Protein AF-A0A975LZQ5-F1 (afdb_monomer)

Foldseek 3Di:
DEDAQVVVLVVLVVCQVVVHADEDEYECQCQLPPRDCVRDALVHHRNYWYKYKDLAFLVCLLDAFDDCVLLPHVLAPPPPPDDQVVVVPCHNCVSVPLSCLCRDQPDDDPPDHSSNLVSHPVSVVVSLVNQLVVVLVVQDDPVDDDPVVSLVSSQVAWRQNSSFGTAHCHPNDGRDGQWIWMWIFDRPPHTHTDTPGHIDGVVRVVVD

Mean predicted aligned error: 8.44 Å

Secondary structure (DSSP, 8-state):
--S-HHHHHHHHHHHHHTT----EEE-THHHHS-S-TTT-BTTB--SS-EEEEESS-TT-TTSPPPPHHHHTSSSS-TT--S-GGGGTTSSHIIIIIIIHHHH-SS-EETTEEHHHHHT-HHHHHHHHHHHHHHHHHTTS-TTT--HHHHHHHHHSSPEEETTTEEEB-GGG--B--SEEEEEEEE-SSSSEEEEEEEEEEHHHHHT-

Solvent-accessible surface area (backbone atoms only — not comparable to full-atom values): 11721 Å² total; per-residue (Å²): 78,85,48,59,50,71,63,32,44,53,52,52,50,53,39,49,76,67,67,46,59,70,69,40,56,35,32,39,66,40,49,60,44,67,53,65,69,94,72,52,42,76,90,48,66,71,73,37,56,45,30,21,47,31,53,60,76,50,62,46,50,84,56,81,55,74,50,51,73,40,75,68,46,91,47,67,73,81,88,67,88,68,70,66,80,80,29,81,91,61,36,64,59,35,35,65,38,53,49,38,44,29,41,29,85,83,45,69,59,90,94,44,39,13,37,50,39,59,26,28,48,66,54,49,50,48,49,55,54,50,55,49,50,53,59,44,57,76,64,49,57,85,93,73,63,44,74,68,54,49,50,52,52,46,27,70,46,63,45,83,34,71,61,29,46,32,36,34,32,37,96,79,41,79,47,56,70,37,22,38,20,38,27,33,64,37,48,75,100,51,74,41,44,40,76,76,40,69,78,39,42,55,67,66,61,72,72,110

Sequence (208 aa):
MSANQAPATAMATALRVANSDVPVITSYVNGATTFTPAMVDETTPLPYDVYANAWVDISEAGAAAPTVAQIGGDGTLAGWDLPFDYLAGFSAEYWDEFVFDMNSSDRTDGDTTAASLWGNAYAIAGYVAAKTFVTLLERVDLDTVTWESFIEDAESAPVDLPMAGSIDWADGNRTGLSVLALNKLIYSPSVQFSKIIGLESIDVVRAK

Radius of gyration: 19.47 Å; Cα contacts (8 Å, |Δi|>4): 334; chains: 1; bounding box: 54×41×54 Å

Structure (mmCIF, N/CA/C/O backbone):
data_AF-A0A975LZQ5-F1
#
_entry.id   AF-A0A975LZQ5-F1
#
loop_
_atom_site.group_PDB
_atom_site.id
_atom_site.type_symbol
_atom_site.label_atom_id
_atom_site.label_alt_id
_atom_site.label_comp_id
_atom_site.label_asym_id
_atom_site.label_entity_id
_atom_site.label_seq_id
_atom_site.pdbx_PDB_ins_code
_atom_site.Cartn_x
_atom_site.Cartn_y
_atom_site.Cartn_z
_atom_site.occupancy
_atom_site.B_iso_or_equiv
_atom_site.auth_seq_id
_atom_site.auth_comp_id
_atom_site.auth_asym_id
_atom_site.auth_atom_id
_atom_site.pdbx_PDB_model_num
ATOM 1 N N . MET A 1 1 ? 15.171 -2.386 -1.917 1.00 80.62 1 MET A N 1
ATOM 2 C CA . MET A 1 1 ? 15.111 -0.923 -2.124 1.00 80.62 1 MET A CA 1
ATOM 3 C C . MET A 1 1 ? 13.826 -0.370 -1.504 1.00 80.62 1 MET A C 1
ATOM 5 O O . MET A 1 1 ? 12.894 -0.036 -2.217 1.00 80.62 1 MET A O 1
ATOM 9 N N . SER A 1 2 ? 13.735 -0.308 -0.173 1.00 78.31 2 SER A N 1
ATOM 10 C CA . SER A 1 2 ? 12.528 0.199 0.502 1.00 78.31 2 SER A CA 1
ATOM 11 C C . SER A 1 2 ? 12.670 1.697 0.770 1.00 78.31 2 SER A C 1
ATOM 13 O O . SER A 1 2 ? 13.167 2.095 1.820 1.00 78.31 2 SER A O 1
ATOM 15 N N . ALA A 1 3 ? 12.321 2.521 -0.215 1.00 80.19 3 ALA A N 1
ATOM 16 C CA . ALA A 1 3 ? 12.326 3.977 -0.107 1.00 80.19 3 ALA A CA 1
ATOM 17 C C . ALA A 1 3 ? 11.392 4.592 -1.157 1.00 80.19 3 ALA A C 1
ATOM 19 O O . ALA A 1 3 ? 10.979 3.906 -2.091 1.00 80.19 3 ALA A O 1
ATOM 20 N N . ASN A 1 4 ? 11.100 5.887 -1.031 1.00 77.19 4 ASN A N 1
ATOM 21 C CA . ASN A 1 4 ? 10.395 6.632 -2.076 1.00 77.19 4 ASN A CA 1
ATOM 22 C C . ASN A 1 4 ? 11.213 6.677 -3.384 1.00 77.19 4 ASN A C 1
ATOM 24 O O . ASN A 1 4 ? 12.393 6.307 -3.421 1.00 77.19 4 ASN A O 1
ATOM 28 N N . GLN A 1 5 ? 10.590 7.174 -4.449 1.00 78.25 5 GLN A N 1
ATOM 29 C CA . GLN A 1 5 ? 11.059 7.045 -5.829 1.00 78.25 5 GLN A CA 1
ATOM 30 C C . GLN A 1 5 ? 12.470 7.582 -6.050 1.00 78.25 5 GLN A C 1
ATOM 32 O O . GLN A 1 5 ? 13.311 6.883 -6.607 1.00 78.25 5 GLN A O 1
ATOM 37 N N . ALA A 1 6 ? 12.774 8.796 -5.585 1.00 80.19 6 ALA A N 1
ATOM 38 C CA . ALA A 1 6 ? 14.087 9.398 -5.821 1.00 80.19 6 ALA A CA 1
ATOM 39 C C . ALA A 1 6 ? 15.242 8.595 -5.170 1.00 80.19 6 ALA A C 1
ATOM 41 O O . ALA A 1 6 ? 16.200 8.254 -5.869 1.00 80.19 6 ALA A O 1
ATOM 42 N N . PRO A 1 7 ? 15.168 8.207 -3.881 1.00 83.56 7 PRO A N 1
ATOM 43 C CA . PRO A 1 7 ? 16.156 7.297 -3.301 1.00 83.56 7 PRO A CA 1
ATOM 44 C C . PRO A 1 7 ? 16.199 5.910 -3.960 1.00 83.56 7 PRO A C 1
ATOM 46 O O . PRO A 1 7 ? 17.285 5.356 -4.127 1.00 83.56 7 PRO A O 1
ATOM 49 N N . ALA A 1 8 ? 15.052 5.341 -4.350 1.00 84.44 8 ALA A N 1
ATOM 50 C CA . ALA A 1 8 ? 15.004 4.057 -5.052 1.00 84.44 8 ALA A CA 1
ATOM 51 C C . ALA A 1 8 ? 15.734 4.113 -6.400 1.00 84.44 8 ALA A C 1
ATOM 53 O O . ALA A 1 8 ? 16.521 3.221 -6.712 1.00 84.44 8 ALA A O 1
ATOM 54 N N . THR A 1 9 ? 15.561 5.203 -7.145 1.00 81.31 9 THR A N 1
ATOM 55 C CA . THR A 1 9 ? 16.309 5.500 -8.370 1.00 81.31 9 THR A CA 1
ATOM 56 C C . THR A 1 9 ? 17.821 5.559 -8.121 1.00 81.31 9 THR A C 1
ATOM 58 O O . THR A 1 9 ? 18.599 4.955 -8.864 1.00 81.31 9 THR A O 1
ATOM 61 N N . ALA A 1 10 ? 18.261 6.248 -7.063 1.00 83.75 10 ALA A N 1
ATOM 62 C CA . ALA A 1 10 ? 19.681 6.329 -6.721 1.00 83.75 10 ALA A CA 1
ATOM 63 C C . ALA A 1 10 ? 20.270 4.947 -6.378 1.00 83.75 10 ALA A C 1
ATOM 65 O O . ALA A 1 10 ? 21.349 4.598 -6.863 1.00 83.75 10 A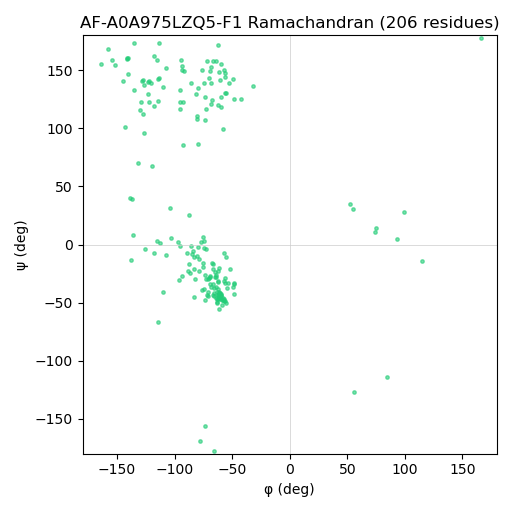LA A O 1
ATOM 66 N N . MET A 1 11 ? 19.540 4.138 -5.601 1.00 87.44 11 MET A N 1
ATOM 67 C CA . MET A 1 11 ? 19.926 2.759 -5.278 1.00 87.44 11 MET A CA 1
ATOM 68 C C . MET A 1 11 ? 20.030 1.889 -6.534 1.00 87.44 11 MET A C 1
ATOM 70 O O . MET A 1 11 ? 21.026 1.186 -6.707 1.00 87.44 11 MET A O 1
ATOM 74 N N . ALA A 1 12 ? 19.047 1.970 -7.434 1.00 86.69 12 ALA A N 1
ATOM 75 C CA . ALA A 1 12 ? 19.041 1.181 -8.659 1.00 86.69 12 ALA A CA 1
ATOM 76 C C . ALA A 1 12 ? 20.251 1.510 -9.555 1.00 86.69 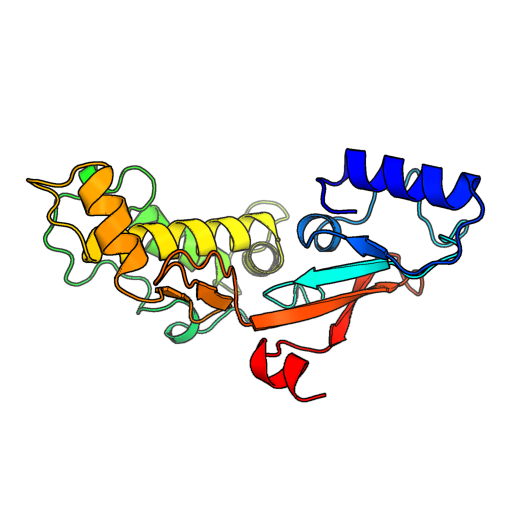12 ALA A C 1
ATOM 78 O O . ALA A 1 12 ? 20.936 0.620 -10.072 1.00 86.69 12 ALA A O 1
ATOM 79 N N . THR A 1 13 ? 20.581 2.797 -9.680 1.00 83.94 13 THR A N 1
ATOM 80 C CA . THR A 1 13 ? 21.769 3.234 -10.422 1.00 83.94 13 THR A CA 1
ATOM 81 C C . THR A 1 13 ? 23.063 2.777 -9.767 1.00 83.94 13 THR A C 1
ATOM 83 O O . THR A 1 13 ? 23.945 2.297 -10.477 1.00 83.94 13 THR A O 1
ATOM 86 N N . ALA A 1 14 ? 23.174 2.853 -8.439 1.00 89.06 14 ALA A N 1
ATOM 87 C CA . ALA A 1 14 ? 24.348 2.355 -7.728 1.00 89.06 14 ALA A CA 1
ATOM 88 C C . ALA A 1 14 ? 24.564 0.849 -7.963 1.00 89.06 14 ALA A C 1
ATOM 90 O O . ALA A 1 14 ? 25.680 0.434 -8.270 1.00 89.06 14 ALA A O 1
ATOM 91 N N . LEU A 1 15 ? 23.498 0.042 -7.906 1.00 90.56 15 LEU A N 1
ATOM 92 C CA . LEU A 1 15 ? 23.557 -1.400 -8.179 1.00 90.56 15 LEU A CA 1
ATOM 93 C C . LEU A 1 15 ? 23.975 -1.709 -9.620 1.00 90.56 15 LEU A C 1
ATOM 95 O O . LEU A 1 15 ? 24.800 -2.591 -9.843 1.00 90.56 15 LEU A O 1
ATOM 99 N N . ARG A 1 16 ? 23.459 -0.952 -10.596 1.00 87.56 16 ARG A N 1
ATOM 100 C CA . ARG A 1 16 ? 23.858 -1.079 -12.005 1.00 87.56 16 ARG A CA 1
ATOM 101 C C . ARG A 1 16 ? 25.334 -0.737 -12.207 1.00 87.56 16 ARG A C 1
ATOM 103 O O . ARG A 1 16 ? 26.038 -1.489 -12.867 1.00 87.56 16 ARG A O 1
ATOM 110 N N . VAL A 1 17 ? 25.814 0.369 -11.631 1.00 89.81 17 VAL A N 1
ATOM 111 C CA . VAL A 1 17 ? 27.236 0.765 -11.699 1.00 89.81 17 VAL A CA 1
ATOM 112 C C . VAL A 1 17 ? 28.134 -0.283 -11.036 1.00 89.81 17 VAL A C 1
ATOM 114 O O . VAL A 1 17 ? 29.249 -0.521 -11.494 1.00 89.81 17 VAL A O 1
ATOM 117 N N . ALA A 1 18 ? 27.635 -0.950 -9.996 1.00 92.50 18 ALA A N 1
ATOM 118 C CA . ALA A 1 18 ? 28.310 -2.065 -9.347 1.00 92.50 18 ALA A CA 1
ATOM 119 C C . ALA A 1 18 ? 28.218 -3.395 -10.127 1.00 92.50 18 ALA A C 1
ATOM 121 O O . ALA A 1 18 ? 28.726 -4.401 -9.638 1.00 92.50 18 ALA A O 1
ATOM 122 N N . ASN A 1 19 ? 27.598 -3.416 -11.316 1.00 90.25 19 ASN A N 1
ATOM 123 C CA . ASN A 1 19 ? 27.325 -4.621 -12.110 1.00 90.25 19 ASN A CA 1
ATOM 124 C C . ASN A 1 19 ? 26.597 -5.720 -11.320 1.00 90.25 19 ASN A C 1
ATOM 126 O O . ASN A 1 19 ? 26.861 -6.904 -11.511 1.00 90.25 19 ASN A O 1
ATOM 130 N N . SER A 1 20 ? 25.702 -5.339 -10.408 1.00 92.62 20 SER A N 1
ATOM 131 C CA . SER A 1 20 ? 24.835 -6.311 -9.750 1.00 92.62 20 SER A CA 1
ATOM 132 C C . SER A 1 20 ? 23.840 -6.876 -10.761 1.00 92.62 20 SER A C 1
ATOM 134 O O . SER A 1 20 ? 23.292 -6.129 -11.564 1.00 92.62 20 SER A O 1
ATOM 136 N N . ASP A 1 21 ? 23.599 -8.177 -10.702 1.00 93.50 21 ASP A N 1
ATOM 137 C CA . ASP A 1 21 ? 22.577 -8.927 -11.441 1.00 93.50 21 ASP A CA 1
ATOM 138 C C . ASP A 1 21 ? 21.518 -9.528 -10.495 1.00 93.50 21 ASP A C 1
ATOM 140 O O . ASP A 1 21 ? 20.598 -10.232 -10.915 1.00 93.50 21 ASP A O 1
ATOM 144 N N . VAL A 1 22 ? 21.632 -9.233 -9.197 1.00 94.56 22 VAL A N 1
ATOM 145 C CA . VAL A 1 22 ? 20.769 -9.785 -8.156 1.00 94.56 22 VAL A CA 1
ATOM 146 C C . VAL A 1 22 ? 19.391 -9.123 -8.234 1.00 94.56 22 VAL A C 1
ATOM 148 O O . VAL A 1 22 ? 19.310 -7.893 -8.172 1.00 94.56 22 VAL A O 1
ATOM 151 N N . PRO A 1 23 ? 18.297 -9.904 -8.314 1.00 94.06 23 PRO A N 1
ATOM 152 C CA . PRO A 1 23 ? 16.948 -9.361 -8.272 1.00 94.06 23 PRO A CA 1
ATOM 153 C C . PRO A 1 23 ? 16.685 -8.532 -7.017 1.00 94.06 23 PRO A C 1
ATOM 155 O O . PRO A 1 23 ? 17.124 -8.875 -5.917 1.00 94.06 23 PRO A O 1
ATOM 158 N N . VAL A 1 24 ? 15.906 -7.464 -7.164 1.00 91.56 24 VAL A N 1
ATOM 159 C CA . VAL A 1 24 ? 15.601 -6.544 -6.066 1.00 91.56 24 VAL A CA 1
ATOM 160 C C . VAL A 1 24 ? 14.107 -6.420 -5.827 1.00 91.56 24 VAL A C 1
ATOM 162 O O . VAL A 1 24 ? 13.315 -6.299 -6.757 1.00 91.56 24 VAL A O 1
ATOM 165 N N . ILE A 1 25 ? 13.732 -6.373 -4.550 1.00 90.44 25 ILE A N 1
ATOM 166 C CA . ILE A 1 25 ? 12.390 -5.976 -4.117 1.00 90.44 25 ILE A CA 1
ATOM 167 C C . ILE A 1 25 ? 12.411 -4.487 -3.769 1.00 90.44 25 ILE A C 1
ATOM 169 O O . ILE A 1 25 ? 13.314 -4.008 -3.069 1.00 90.44 25 ILE A O 1
ATOM 173 N N . THR A 1 26 ? 11.426 -3.748 -4.260 1.00 87.88 26 THR A N 1
ATOM 174 C CA . THR A 1 26 ? 11.197 -2.328 -4.007 1.00 87.88 26 THR A CA 1
ATOM 175 C C . THR A 1 26 ? 9.859 -2.111 -3.301 1.00 87.88 26 THR A C 1
ATOM 177 O O . THR A 1 26 ? 9.015 -3.004 -3.276 1.00 87.88 26 THR A O 1
ATOM 180 N N . SER A 1 27 ? 9.669 -0.942 -2.691 1.00 83.44 27 SER A N 1
ATOM 181 C CA . SER A 1 27 ? 8.391 -0.583 -2.067 1.00 83.44 27 SER A CA 1
ATOM 182 C C . SER A 1 27 ? 7.287 -0.360 -3.108 1.00 83.44 27 SER A C 1
ATOM 184 O O . SER A 1 27 ? 7.545 0.138 -4.206 1.00 83.44 27 SER A O 1
ATOM 186 N N . TYR A 1 28 ? 6.043 -0.658 -2.723 1.00 80.38 28 TYR A N 1
ATOM 187 C CA . TYR A 1 28 ? 4.829 -0.477 -3.534 1.00 80.38 28 TYR A CA 1
ATOM 188 C C . TYR A 1 28 ? 4.704 0.905 -4.200 1.00 80.38 28 TYR A C 1
ATOM 190 O O . TYR A 1 28 ? 4.213 1.019 -5.319 1.00 80.38 28 TYR A O 1
ATOM 198 N N . VAL A 1 29 ? 5.186 1.963 -3.537 1.00 79.19 29 VAL A N 1
ATOM 199 C CA . VAL A 1 29 ? 5.112 3.351 -4.022 1.00 79.19 29 VAL A CA 1
ATOM 200 C C . VAL A 1 29 ? 5.910 3.562 -5.315 1.00 79.19 29 VAL A C 1
ATOM 202 O O . VAL A 1 29 ? 5.548 4.398 -6.138 1.00 79.19 29 VAL A O 1
ATOM 205 N N . ASN A 1 30 ? 6.942 2.743 -5.541 1.00 80.56 30 ASN A N 1
ATOM 206 C CA . ASN A 1 30 ? 7.716 2.726 -6.784 1.00 80.56 30 ASN A CA 1
ATOM 207 C C . ASN A 1 30 ? 7.023 1.924 -7.899 1.00 80.56 30 ASN A C 1
ATOM 209 O O . ASN A 1 30 ? 7.481 1.947 -9.035 1.00 80.56 30 ASN A O 1
ATOM 213 N N . GLY A 1 31 ? 5.948 1.197 -7.575 1.00 76.88 31 GLY A N 1
ATOM 214 C CA . GLY A 1 31 ? 5.102 0.488 -8.532 1.00 76.88 31 GLY A CA 1
ATOM 215 C C . GLY A 1 31 ? 4.060 1.383 -9.208 1.00 76.88 31 GLY A C 1
ATOM 216 O O . GLY A 1 31 ? 3.698 1.120 -10.349 1.00 76.88 31 GLY A O 1
ATOM 217 N N . ALA A 1 32 ? 3.594 2.437 -8.525 1.00 68.06 32 ALA A N 1
ATOM 218 C CA . ALA A 1 32 ? 2.561 3.350 -9.037 1.00 68.06 32 ALA A CA 1
ATOM 219 C C . ALA A 1 32 ? 3.111 4.490 -9.892 1.00 68.06 32 ALA A C 1
ATOM 221 O O . ALA A 1 32 ? 2.404 5.042 -10.730 1.00 68.06 32 ALA A O 1
ATOM 222 N N . THR A 1 33 ? 4.374 4.849 -9.691 1.00 63.31 33 THR A N 1
ATOM 223 C CA . THR A 1 33 ? 5.084 5.753 -10.585 1.00 63.31 33 THR A CA 1
ATOM 224 C C . THR A 1 33 ? 6.396 5.104 -10.959 1.00 63.31 33 THR A C 1
ATOM 226 O O . THR A 1 33 ? 7.196 4.729 -10.100 1.00 63.31 33 THR A O 1
ATOM 229 N N . THR A 1 34 ? 6.601 4.941 -12.263 1.00 57.97 34 THR A N 1
ATOM 230 C CA . THR A 1 34 ? 7.855 4.442 -12.808 1.00 57.97 34 THR A CA 1
ATOM 231 C C . THR A 1 34 ? 8.985 5.294 -12.241 1.00 57.97 34 THR A C 1
ATOM 233 O O . THR A 1 34 ? 8.851 6.519 -12.135 1.00 57.97 34 THR A O 1
ATOM 236 N N . PHE A 1 35 ? 10.095 4.648 -11.867 1.00 60.19 35 PHE A N 1
ATOM 237 C CA . PHE A 1 35 ? 11.382 5.311 -11.665 1.00 60.19 35 PHE A CA 1
ATOM 238 C C . PHE A 1 35 ? 11.503 6.492 -12.625 1.00 60.19 35 PHE A C 1
ATOM 240 O O . PHE A 1 35 ? 11.139 6.358 -13.794 1.00 60.19 35 PHE A O 1
ATOM 247 N N . THR A 1 36 ? 11.993 7.638 -12.150 1.00 52.44 36 THR A N 1
ATOM 248 C CA . THR A 1 36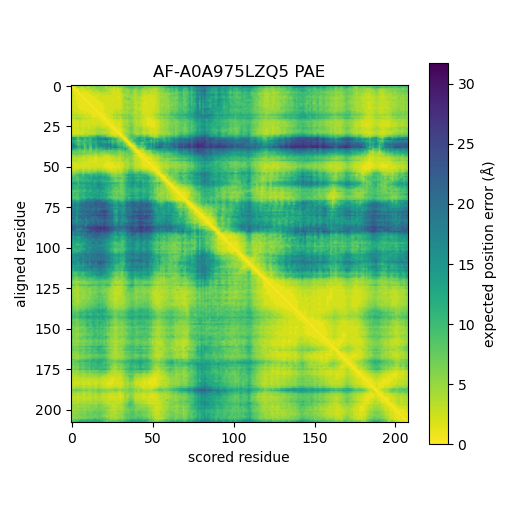 ? 12.181 8.809 -13.017 1.00 52.44 36 THR A CA 1
ATOM 249 C C . THR A 1 36 ? 12.782 8.362 -14.361 1.00 52.44 36 THR A C 1
ATOM 251 O O . THR A 1 36 ? 13.846 7.728 -14.326 1.00 52.44 36 THR A O 1
ATOM 254 N N . PRO A 1 37 ? 12.154 8.683 -15.514 1.00 50.28 37 PRO A N 1
ATOM 255 C CA . PRO A 1 37 ? 12.580 8.208 -16.838 1.00 50.28 37 PRO A CA 1
ATOM 256 C C . PRO A 1 37 ? 14.063 8.457 -17.142 1.00 50.28 37 PRO A C 1
ATOM 258 O O . PRO A 1 37 ? 14.670 7.758 -17.939 1.00 50.28 37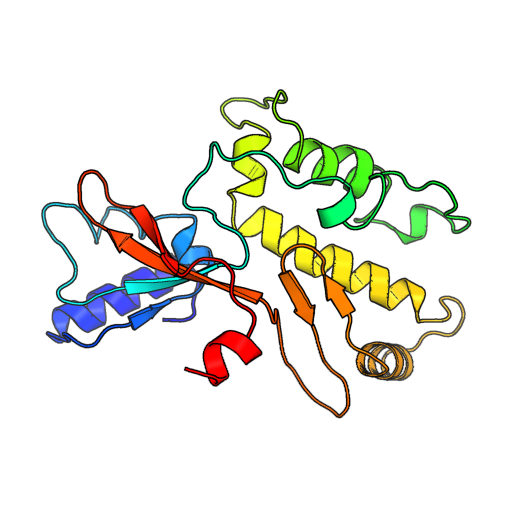 PRO A O 1
ATOM 261 N N . ALA A 1 38 ? 14.676 9.413 -16.440 1.00 46.97 38 ALA A N 1
ATOM 262 C CA . ALA A 1 38 ? 16.089 9.759 -16.515 1.00 46.97 38 ALA A CA 1
ATOM 263 C C . ALA A 1 38 ? 17.090 8.615 -16.216 1.00 46.97 38 ALA A C 1
ATOM 265 O O . ALA A 1 38 ? 18.290 8.843 -16.356 1.00 46.97 38 ALA A O 1
ATOM 266 N N . MET A 1 39 ? 16.667 7.420 -15.774 1.00 54.91 39 MET A N 1
ATOM 267 C CA . MET A 1 39 ? 17.601 6.324 -15.447 1.00 54.91 39 MET A CA 1
ATOM 268 C C . MET A 1 39 ? 17.187 4.919 -15.904 1.00 54.91 39 MET A C 1
ATOM 270 O O . MET A 1 39 ? 18.044 4.028 -15.873 1.00 54.91 39 MET A O 1
ATOM 274 N N . VAL A 1 40 ? 15.928 4.720 -16.303 1.00 66.06 40 VAL A N 1
ATOM 275 C CA . VAL A 1 40 ? 15.336 3.414 -16.621 1.00 66.06 40 VAL A CA 1
ATOM 276 C C . VAL A 1 40 ? 14.388 3.621 -17.799 1.00 66.06 40 VAL A C 1
ATOM 278 O O . VAL A 1 40 ? 13.292 4.148 -17.629 1.00 66.06 40 VAL A O 1
ATOM 281 N N . ASP A 1 41 ? 14.835 3.263 -18.995 1.00 69.06 41 ASP A N 1
ATOM 282 C CA . ASP A 1 41 ? 14.028 3.337 -20.210 1.00 69.06 41 ASP A CA 1
ATOM 283 C C . ASP A 1 41 ? 14.198 2.055 -21.037 1.00 69.06 41 ASP A C 1
ATOM 285 O O . ASP A 1 41 ? 15.005 1.183 -20.703 1.00 69.06 41 ASP A O 1
ATOM 289 N N . GLU A 1 42 ? 13.418 1.927 -22.108 1.00 70.12 42 GLU A N 1
ATOM 290 C CA . GLU A 1 42 ? 13.475 0.782 -23.026 1.00 70.12 42 GLU A CA 1
ATOM 291 C C . GLU A 1 42 ? 14.865 0.550 -23.629 1.00 70.12 42 GLU A C 1
ATOM 293 O O . GLU A 1 42 ? 15.221 -0.580 -23.959 1.00 70.12 42 GLU A O 1
ATOM 298 N N . THR A 1 43 ? 15.657 1.611 -23.775 1.00 77.81 43 THR A N 1
ATOM 299 C CA . THR A 1 43 ? 16.980 1.572 -24.406 1.00 77.81 43 THR A CA 1
ATOM 300 C C . THR A 1 43 ? 18.100 1.261 -23.418 1.00 77.81 43 THR A C 1
ATOM 302 O O . THR A 1 43 ? 19.148 0.753 -23.816 1.00 77.81 43 THR A O 1
ATOM 305 N N . THR A 1 44 ? 17.879 1.524 -22.129 1.00 79.94 44 THR A N 1
ATOM 306 C CA . THR A 1 44 ? 18.845 1.312 -21.051 1.00 79.94 44 THR A CA 1
ATOM 307 C C . THR A 1 44 ? 18.186 0.572 -19.880 1.00 79.94 44 THR A C 1
ATOM 309 O O . THR A 1 44 ? 17.980 1.158 -18.807 1.00 79.94 44 THR A O 1
ATOM 312 N N . PRO A 1 45 ? 17.851 -0.723 -20.047 1.00 84.44 45 PRO A N 1
ATOM 313 C CA . PRO A 1 45 ? 17.258 -1.506 -18.976 1.00 84.44 45 PRO A CA 1
ATOM 314 C C . PRO A 1 45 ? 18.234 -1.727 -17.815 1.00 84.44 45 PRO A C 1
ATOM 316 O O . PRO A 1 45 ? 19.459 -1.660 -17.963 1.00 84.44 45 PRO A O 1
ATOM 319 N N . LEU A 1 46 ? 17.683 -2.006 -16.635 1.00 87.62 46 LEU A N 1
ATOM 320 C CA . LEU A 1 46 ? 18.473 -2.485 -15.507 1.00 87.62 46 LEU A CA 1
ATOM 321 C C . LEU A 1 46 ? 18.940 -3.920 -15.800 1.00 87.62 46 LEU A C 1
ATOM 323 O O . LEU A 1 46 ? 18.185 -4.700 -16.380 1.00 87.62 46 LEU A O 1
ATOM 327 N N . PRO A 1 47 ? 20.162 -4.296 -15.388 1.00 89.50 47 PRO A N 1
ATOM 328 C CA . PRO A 1 47 ? 20.699 -5.636 -15.629 1.00 89.50 47 PRO A CA 1
ATOM 329 C C . PRO A 1 47 ? 20.102 -6.719 -14.708 1.00 89.50 47 PRO A C 1
ATOM 331 O O . PRO A 1 47 ? 20.563 -7.855 -14.725 1.00 89.50 47 PRO A O 1
ATOM 334 N N . TYR A 1 48 ? 19.098 -6.377 -13.899 1.00 90.75 48 TYR A N 1
ATOM 335 C CA . TYR A 1 48 ? 18.449 -7.249 -12.925 1.00 90.75 48 TYR A CA 1
ATOM 336 C C . TYR A 1 48 ? 16.945 -6.989 -12.884 1.00 90.75 48 TYR A C 1
ATOM 338 O O . TYR A 1 48 ? 16.459 -5.917 -13.251 1.00 90.75 48 TYR A O 1
ATOM 346 N N . ASP A 1 49 ? 16.212 -7.970 -12.368 1.00 92.44 49 ASP A N 1
ATOM 347 C CA . ASP A 1 49 ? 14.774 -7.853 -12.174 1.00 92.44 49 ASP A CA 1
ATOM 348 C C . ASP A 1 49 ? 14.428 -6.951 -10.982 1.00 92.44 49 ASP A C 1
ATOM 350 O O . ASP A 1 49 ? 15.024 -7.055 -9.907 1.00 92.44 49 ASP A O 1
ATOM 354 N N . VAL A 1 50 ? 13.400 -6.116 -11.152 1.00 90.38 50 VAL A N 1
ATOM 355 C CA . VAL A 1 50 ? 12.823 -5.297 -10.080 1.00 90.38 50 VAL A CA 1
ATOM 356 C C . VAL A 1 50 ? 11.397 -5.748 -9.811 1.00 90.38 50 VAL A C 1
ATOM 358 O O . VAL A 1 50 ? 10.551 -5.716 -10.705 1.00 90.38 50 VAL A O 1
ATOM 361 N N . TYR A 1 51 ? 11.128 -6.114 -8.564 1.00 90.94 51 TYR A N 1
ATOM 362 C CA . TYR A 1 51 ? 9.817 -6.527 -8.086 1.00 90.94 51 TYR A CA 1
ATOM 363 C C . TYR A 1 51 ? 9.264 -5.518 -7.084 1.00 90.94 51 TYR A C 1
ATOM 365 O O . TYR A 1 51 ? 10.016 -4.992 -6.268 1.00 90.94 51 TYR A O 1
ATOM 373 N N . ALA A 1 52 ? 7.959 -5.272 -7.108 1.00 87.75 52 ALA A N 1
ATOM 374 C CA . ALA A 1 52 ? 7.254 -4.462 -6.120 1.00 87.75 52 ALA A CA 1
ATOM 375 C C . ALA A 1 52 ? 6.076 -5.260 -5.565 1.00 87.75 52 ALA A C 1
ATOM 377 O O . ALA A 1 52 ? 5.356 -5.910 -6.323 1.00 87.75 52 ALA A O 1
ATOM 378 N N . ASN A 1 53 ? 5.868 -5.207 -4.253 1.00 85.19 53 ASN A N 1
ATOM 379 C CA . ASN A 1 53 ? 4.616 -5.677 -3.677 1.00 85.19 53 ASN A CA 1
ATOM 380 C C . ASN A 1 53 ? 3.514 -4.637 -3.923 1.00 85.19 53 ASN A C 1
ATOM 382 O O . ASN A 1 53 ? 3.793 -3.441 -3.969 1.00 85.19 53 ASN A O 1
ATOM 386 N N . ALA A 1 54 ? 2.268 -5.075 -4.037 1.00 78.19 54 ALA A N 1
ATOM 387 C CA . ALA A 1 54 ? 1.111 -4.188 -4.097 1.00 78.19 54 ALA A CA 1
ATOM 388 C C . ALA A 1 54 ? -0.062 -4.848 -3.373 1.00 78.19 54 ALA A C 1
ATOM 390 O O . ALA A 1 54 ? -0.227 -6.052 -3.472 1.00 78.19 54 ALA A O 1
ATOM 391 N N . TRP A 1 55 ? -0.873 -4.108 -2.628 1.00 74.75 55 TRP A N 1
ATOM 392 C CA . TRP A 1 55 ? -2.061 -4.675 -1.965 1.00 74.75 55 TRP A CA 1
ATOM 393 C C . TRP A 1 55 ? -3.347 -4.489 -2.780 1.00 74.75 55 TRP A C 1
ATOM 395 O O . TRP A 1 55 ? -4.401 -4.963 -2.386 1.00 74.75 55 TRP A O 1
ATOM 405 N N . VAL A 1 56 ? -3.252 -3.842 -3.942 1.00 67.38 56 VAL A N 1
ATOM 406 C CA . VAL A 1 56 ? -4.249 -3.874 -5.018 1.00 67.38 56 VAL A CA 1
ATOM 407 C C . VAL A 1 56 ? -3.514 -3.938 -6.349 1.00 67.38 56 VAL A C 1
ATOM 409 O O . VAL A 1 56 ? -2.330 -3.596 -6.440 1.00 67.38 56 VAL A O 1
ATOM 412 N N . ASP A 1 57 ? -4.206 -4.372 -7.393 1.00 67.31 57 ASP A N 1
ATOM 413 C CA . ASP A 1 57 ? -3.615 -4.427 -8.719 1.00 67.31 57 ASP A CA 1
ATOM 414 C C . ASP A 1 57 ? -3.603 -3.054 -9.401 1.00 67.31 57 ASP A C 1
ATOM 416 O O . ASP A 1 57 ? -4.479 -2.708 -10.186 1.00 67.31 57 ASP A O 1
ATOM 420 N N . ILE A 1 58 ? -2.557 -2.283 -9.120 1.00 64.94 58 ILE A N 1
ATOM 421 C CA . ILE A 1 58 ? -2.309 -0.983 -9.756 1.00 64.94 58 ILE A CA 1
ATOM 422 C C . ILE A 1 58 ? -1.847 -1.092 -11.220 1.00 64.94 58 ILE A C 1
ATOM 424 O O . ILE A 1 58 ? -1.650 -0.068 -11.870 1.00 64.94 58 ILE A O 1
ATOM 428 N N . SER A 1 59 ? -1.631 -2.306 -11.746 1.00 66.12 59 SER A N 1
ATOM 429 C CA . SER A 1 59 ? -1.185 -2.493 -13.134 1.00 66.12 59 SER A CA 1
ATOM 430 C C . SER A 1 59 ? -2.329 -2.455 -14.150 1.00 66.12 59 SER A C 1
ATOM 432 O O . SER A 1 59 ? -2.082 -2.343 -15.349 1.00 66.12 59 SER A O 1
ATOM 434 N N . GLU A 1 60 ? -3.579 -2.479 -13.683 1.00 66.38 60 GLU A N 1
ATOM 435 C CA . GLU A 1 60 ? -4.777 -2.438 -14.519 1.00 66.38 60 GLU A CA 1
ATOM 436 C C . GLU A 1 60 ? -5.635 -1.209 -14.188 1.00 66.38 60 GLU A C 1
ATOM 438 O O . GLU A 1 60 ? -6.754 -1.348 -13.721 1.00 66.38 60 GLU A O 1
ATOM 443 N N . ALA A 1 61 ? -5.165 0.011 -14.471 1.00 56.75 61 ALA A N 1
ATOM 444 C CA . ALA A 1 61 ? -5.890 1.261 -14.159 1.00 56.75 61 ALA A CA 1
ATOM 445 C C . ALA A 1 61 ? -7.335 1.366 -14.725 1.00 56.75 61 ALA A C 1
ATOM 447 O O . ALA A 1 61 ? -8.069 2.284 -14.371 1.00 56.75 61 ALA A O 1
ATOM 448 N N . GLY A 1 62 ? -7.742 0.452 -15.614 1.00 60.53 62 GLY A N 1
ATOM 449 C CA . GLY A 1 62 ? -9.105 0.330 -16.143 1.00 60.53 62 GLY A CA 1
ATOM 450 C C . GLY A 1 62 ? -9.936 -0.815 -15.550 1.00 60.53 62 GLY A C 1
ATOM 451 O O . GLY A 1 62 ? -11.026 -1.078 -16.056 1.00 60.53 62 GLY A O 1
ATOM 452 N N . ALA A 1 63 ? -9.438 -1.532 -14.538 1.00 64.94 63 ALA A N 1
ATOM 453 C CA . ALA A 1 63 ? -10.227 -2.543 -13.846 1.00 64.94 63 ALA A CA 1
ATOM 454 C C . ALA A 1 63 ? -11.424 -1.905 -13.122 1.00 64.94 63 ALA A C 1
ATOM 456 O O . ALA A 1 63 ? -11.454 -0.705 -12.837 1.00 64.94 63 ALA A O 1
ATOM 457 N N . ALA A 1 64 ? -12.439 -2.725 -12.849 1.00 67.12 64 ALA A N 1
ATOM 458 C CA . ALA A 1 64 ? -13.614 -2.269 -12.124 1.00 67.12 64 ALA A CA 1
ATOM 459 C C . ALA A 1 64 ? -13.225 -1.776 -10.724 1.00 67.12 64 ALA A C 1
ATOM 461 O O . ALA A 1 64 ? -12.383 -2.382 -10.057 1.00 67.12 64 ALA A O 1
ATOM 462 N N . ALA A 1 65 ? -13.880 -0.704 -10.280 1.00 68.44 65 ALA A N 1
ATOM 463 C CA . ALA A 1 65 ? -13.738 -0.214 -8.920 1.00 68.44 65 ALA A CA 1
ATOM 464 C C . ALA A 1 65 ? -14.088 -1.305 -7.882 1.00 68.44 65 ALA A C 1
ATOM 466 O O . ALA A 1 65 ? -14.937 -2.167 -8.155 1.00 68.44 65 ALA A O 1
ATOM 467 N N . PRO A 1 66 ? -13.464 -1.271 -6.690 1.00 69.81 66 PRO A N 1
ATOM 468 C CA . PRO A 1 66 ? -13.857 -2.100 -5.558 1.00 69.81 66 PRO A CA 1
ATOM 469 C C . PRO A 1 66 ? -15.364 -2.056 -5.270 1.00 69.81 66 PRO A C 1
ATOM 471 O O . PRO A 1 66 ? -16.031 -1.028 -5.370 1.00 69.81 66 PRO A O 1
ATOM 474 N N . THR A 1 67 ? -15.918 -3.201 -4.879 1.00 73.62 67 THR A N 1
ATOM 475 C CA . THR A 1 67 ? -17.317 -3.294 -4.452 1.00 73.62 67 THR A CA 1
ATOM 476 C C . THR A 1 67 ? -17.530 -2.638 -3.087 1.00 73.62 67 THR A C 1
ATOM 478 O O . THR A 1 67 ? -16.628 -2.583 -2.255 1.00 73.62 67 THR A O 1
ATOM 481 N N . VAL A 1 68 ? -18.774 -2.251 -2.803 1.00 69.50 68 VAL A N 1
ATOM 482 C CA . VAL A 1 68 ? -19.238 -1.768 -1.488 1.00 69.50 68 VAL A CA 1
ATOM 483 C C . VAL A 1 68 ? -18.791 -2.689 -0.338 1.00 69.50 68 VAL A C 1
ATOM 485 O O . VAL A 1 68 ? -18.270 -2.244 0.682 1.00 69.50 68 VAL A O 1
ATOM 488 N N . ALA A 1 69 ? -18.887 -4.007 -0.534 1.00 71.12 69 ALA A N 1
ATOM 489 C CA . ALA A 1 69 ? -18.429 -4.983 0.452 1.00 71.12 69 ALA A CA 1
ATOM 490 C C . ALA A 1 69 ? -16.907 -4.929 0.692 1.00 71.12 69 ALA A C 1
ATOM 492 O O . ALA A 1 69 ? -16.462 -5.082 1.825 1.00 71.12 69 ALA A O 1
ATOM 493 N N . GLN A 1 70 ? -16.111 -4.684 -0.353 1.00 73.06 70 GLN A N 1
ATOM 494 C CA . GLN A 1 70 ? -14.652 -4.554 -0.247 1.00 73.06 70 GLN A CA 1
ATOM 495 C C . GLN A 1 70 ? -14.230 -3.234 0.405 1.00 73.06 70 GLN A C 1
ATOM 497 O O . GLN A 1 70 ? -13.181 -3.158 1.027 1.00 73.06 70 GLN A O 1
ATOM 502 N N . ILE A 1 71 ? -15.051 -2.196 0.315 1.00 68.31 71 ILE A N 1
ATOM 5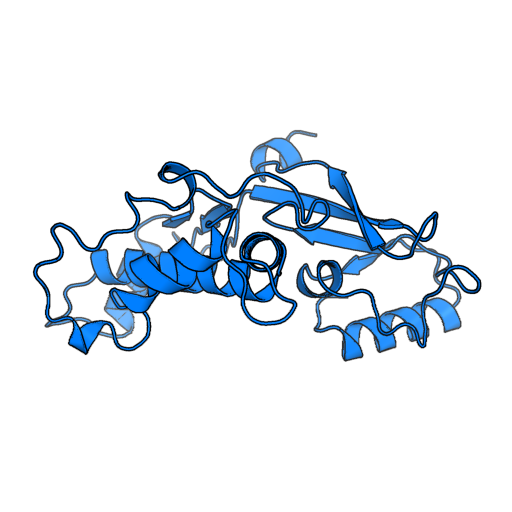03 C CA . ILE A 1 71 ? -14.803 -0.921 0.991 1.00 68.31 71 ILE A CA 1
ATOM 504 C C . ILE A 1 71 ? -14.999 -1.061 2.515 1.00 68.31 71 ILE A C 1
ATOM 506 O O . ILE A 1 71 ? -14.291 -0.416 3.293 1.00 68.31 71 ILE A O 1
ATOM 510 N N . GLY A 1 72 ? -15.886 -1.969 2.941 1.00 67.19 72 GLY A N 1
ATOM 511 C CA . GLY A 1 72 ? -16.158 -2.279 4.347 1.00 67.19 72 GLY A CA 1
ATOM 512 C C . GLY A 1 72 ? -17.404 -1.596 4.919 1.00 67.19 72 GLY A C 1
ATOM 513 O O . GLY A 1 72 ? -17.441 -1.338 6.120 1.00 67.19 72 GLY A O 1
ATOM 514 N N . GLY A 1 73 ? -18.397 -1.286 4.078 1.00 66.06 73 GLY A N 1
ATOM 515 C CA . GLY A 1 73 ? -19.661 -0.642 4.458 1.00 66.06 73 GLY A CA 1
ATOM 516 C C . GLY A 1 73 ? -20.415 -0.129 3.231 1.00 66.06 73 GLY A C 1
ATOM 517 O O . GLY A 1 73 ? -19.903 -0.240 2.124 1.00 66.06 73 GLY A O 1
ATOM 518 N N . ASP A 1 74 ? -21.608 0.449 3.406 1.00 61.44 74 ASP A N 1
ATOM 519 C CA . ASP A 1 74 ? -22.394 1.039 2.304 1.00 61.44 74 ASP A CA 1
ATOM 520 C C . ASP A 1 74 ? -21.848 2.385 1.793 1.00 61.44 74 ASP A C 1
ATOM 522 O O . ASP A 1 74 ? -22.424 2.985 0.887 1.00 61.44 74 ASP A O 1
ATOM 526 N N . GLY A 1 75 ? -20.716 2.828 2.349 1.00 55.50 75 GLY A N 1
ATOM 527 C CA . GLY A 1 75 ? -20.117 4.123 2.059 1.00 55.50 75 GLY A CA 1
ATOM 528 C C . GLY A 1 75 ? -20.862 5.282 2.713 1.00 55.50 75 GLY A C 1
ATOM 529 O O . GLY A 1 75 ? -20.607 6.413 2.335 1.00 55.50 75 GLY A O 1
ATOM 530 N N . THR A 1 76 ? -21.761 5.028 3.670 1.00 56.34 76 THR A N 1
ATOM 531 C CA . THR A 1 76 ? -22.486 6.070 4.403 1.00 56.34 76 THR A CA 1
ATOM 532 C C . THR A 1 76 ? -22.115 6.061 5.886 1.00 56.34 76 THR A C 1
ATOM 534 O O . THR A 1 76 ? -21.667 5.055 6.436 1.00 56.34 76 THR A O 1
ATOM 537 N N . LEU A 1 77 ? -22.340 7.186 6.571 1.00 55.22 77 LEU A N 1
ATOM 538 C CA . LEU A 1 77 ? -22.226 7.288 8.034 1.00 55.22 77 LEU A CA 1
ATOM 539 C C . LEU A 1 77 ? -23.535 6.911 8.759 1.00 55.22 77 LEU A C 1
ATOM 541 O O . LEU A 1 77 ? -23.803 7.382 9.867 1.00 55.22 77 LEU A O 1
ATOM 545 N N . ALA A 1 78 ? -24.390 6.089 8.140 1.00 57.97 78 ALA A N 1
ATOM 546 C CA . ALA A 1 78 ? -25.660 5.682 8.731 1.00 57.97 78 ALA A CA 1
ATOM 547 C C . ALA A 1 78 ? -25.446 4.884 10.035 1.00 57.97 78 ALA A C 1
ATOM 549 O O . ALA A 1 78 ? -24.834 3.820 10.034 1.00 57.97 78 ALA A O 1
ATOM 550 N N . GLY A 1 79 ? -25.990 5.391 11.150 1.00 62.03 79 GLY A N 1
ATOM 551 C CA . GLY A 1 79 ? -25.859 4.783 12.483 1.00 62.03 79 GLY A CA 1
ATOM 552 C C . GLY A 1 79 ? -24.687 5.305 13.324 1.00 62.03 79 GLY A C 1
ATOM 553 O O . GLY A 1 79 ? -24.466 4.801 14.421 1.00 62.03 79 GLY A O 1
ATOM 554 N N . TRP A 1 80 ? -23.948 6.308 12.839 1.00 63.75 80 TRP A N 1
ATOM 555 C CA . TRP A 1 80 ? -22.937 7.006 13.629 1.00 63.75 80 TRP A CA 1
ATOM 556 C C . TRP A 1 80 ? -23.585 8.065 14.535 1.00 63.75 80 TRP A C 1
ATOM 558 O O . TRP A 1 80 ? -24.078 9.084 14.053 1.00 63.75 80 TRP A O 1
ATOM 568 N N . ASP A 1 81 ? -23.564 7.827 15.847 1.00 63.62 81 ASP A N 1
ATOM 569 C CA . ASP A 1 81 ? -24.221 8.684 16.849 1.00 63.62 81 ASP A CA 1
ATOM 570 C C . ASP A 1 81 ? -23.268 9.696 17.528 1.00 63.62 81 ASP A C 1
ATOM 572 O O . ASP A 1 81 ? -23.685 10.439 18.421 1.00 63.62 81 ASP A O 1
ATOM 576 N N . LEU A 1 82 ? -21.988 9.748 17.131 1.00 64.50 82 LEU A N 1
ATOM 577 C CA . LEU A 1 82 ? -20.989 10.651 17.723 1.00 64.50 82 LEU A CA 1
ATOM 578 C C . LEU A 1 82 ? -20.859 11.983 16.950 1.00 64.50 82 LEU A C 1
ATOM 580 O O . LEU A 1 82 ? -21.102 12.021 15.741 1.00 64.50 82 LEU A O 1
ATOM 584 N N . PRO A 1 83 ? -20.430 13.080 17.610 1.00 66.88 83 PRO A N 1
ATOM 585 C CA . PRO A 1 83 ? -20.209 14.374 16.958 1.00 66.88 83 PRO A CA 1
ATOM 586 C C . PRO A 1 83 ? -19.220 14.300 15.779 1.00 66.88 83 PRO A C 1
ATOM 588 O O . PRO A 1 83 ? -18.116 13.769 15.905 1.00 66.88 83 PRO A O 1
ATOM 591 N N . PHE A 1 84 ? -19.601 14.855 14.623 1.00 56.62 84 PHE A N 1
ATOM 592 C CA . PHE A 1 84 ? -18.802 14.818 13.383 1.00 56.62 84 PHE A CA 1
ATOM 593 C C . PHE A 1 84 ? -17.476 15.586 13.474 1.00 56.62 84 PHE A C 1
ATOM 595 O O . PHE A 1 84 ? -16.526 15.301 12.751 1.00 56.62 84 PHE A O 1
ATOM 602 N N . ASP A 1 85 ? -17.396 16.548 14.378 1.00 63.72 85 ASP A N 1
ATOM 603 C CA . ASP A 1 85 ? -16.220 17.342 14.709 1.00 63.72 85 ASP A CA 1
ATOM 604 C C . ASP A 1 85 ? -15.094 16.513 15.360 1.00 63.72 85 ASP A C 1
ATOM 606 O O . ASP A 1 85 ? -13.934 16.926 15.316 1.00 63.72 85 ASP A O 1
ATOM 610 N N . TYR A 1 86 ? -15.389 15.304 15.857 1.00 58.06 86 TYR A N 1
ATOM 611 C CA . TYR A 1 86 ? -14.376 14.331 16.297 1.00 58.06 86 TYR A CA 1
ATOM 612 C C . TYR A 1 86 ? -13.718 13.569 15.139 1.00 58.06 86 TYR A C 1
ATOM 614 O O . TYR A 1 86 ? -12.679 12.941 15.325 1.00 58.06 86 TYR A O 1
ATOM 622 N N . LEU A 1 87 ? -14.278 13.666 13.931 1.00 54.66 87 LEU A N 1
ATOM 623 C CA . LEU A 1 87 ? -13.770 13.043 12.710 1.00 54.66 87 LEU A CA 1
ATOM 624 C C . LEU A 1 87 ? -13.076 14.057 11.792 1.00 54.66 87 LEU A C 1
ATOM 626 O O . LEU A 1 87 ? -13.125 13.909 10.573 1.00 54.66 87 LEU A O 1
ATOM 630 N N . ALA A 1 88 ? -12.444 15.105 12.327 1.00 47.00 88 ALA A N 1
ATOM 631 C CA . ALA A 1 88 ? -11.710 16.068 11.505 1.00 47.00 88 ALA A CA 1
ATOM 632 C C . ALA A 1 88 ? -10.611 15.352 10.680 1.00 47.0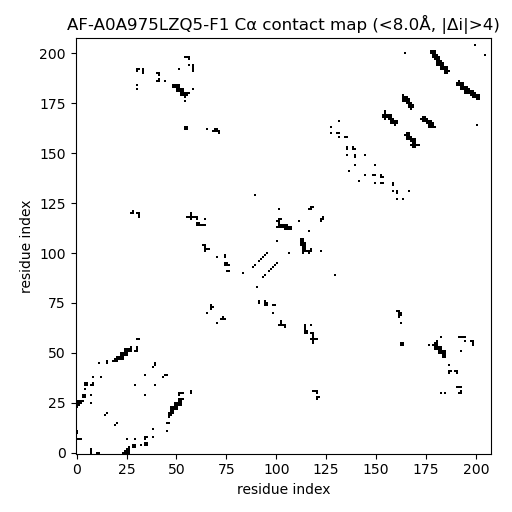0 88 ALA A C 1
ATOM 634 O O . ALA A 1 88 ? -9.547 15.022 11.200 1.00 47.00 88 ALA A O 1
ATOM 635 N N . GLY A 1 89 ? -10.899 15.083 9.398 1.00 53.44 89 GLY A N 1
ATOM 636 C CA . GLY A 1 89 ? -10.072 14.293 8.473 1.00 53.44 89 GLY A CA 1
ATOM 637 C C . GLY A 1 89 ? -10.685 12.971 7.970 1.00 53.44 89 GLY A C 1
ATOM 638 O O . GLY A 1 89 ? -10.183 12.434 6.988 1.00 53.44 89 GLY A O 1
ATOM 639 N N . PHE A 1 90 ? -11.767 12.470 8.583 1.00 54.88 90 PHE A N 1
ATOM 640 C CA . PHE A 1 90 ? -12.471 11.219 8.230 1.00 54.88 90 PHE A CA 1
ATOM 641 C C . PHE A 1 90 ? -14.011 11.357 8.299 1.00 54.88 90 PHE A C 1
ATOM 643 O O . PHE A 1 90 ? -14.708 10.475 8.799 1.00 54.88 90 PHE A O 1
ATOM 650 N N . SER A 1 91 ? -14.546 12.494 7.847 1.00 58.94 91 SER A N 1
ATOM 651 C CA . SER A 1 91 ? -15.972 12.860 7.909 1.00 58.94 91 SER A CA 1
ATOM 652 C C . SER A 1 91 ? -16.814 12.159 6.823 1.00 58.94 91 SER A C 1
ATOM 654 O O . SER A 1 91 ? -16.331 11.263 6.132 1.00 58.94 91 SER A O 1
ATOM 656 N N . ALA A 1 92 ? -18.074 12.582 6.634 1.00 57.16 92 ALA A N 1
ATOM 657 C CA . ALA A 1 92 ? -18.866 12.233 5.445 1.00 57.16 92 ALA A CA 1
ATOM 658 C C . ALA A 1 92 ? -18.053 12.465 4.161 1.00 57.1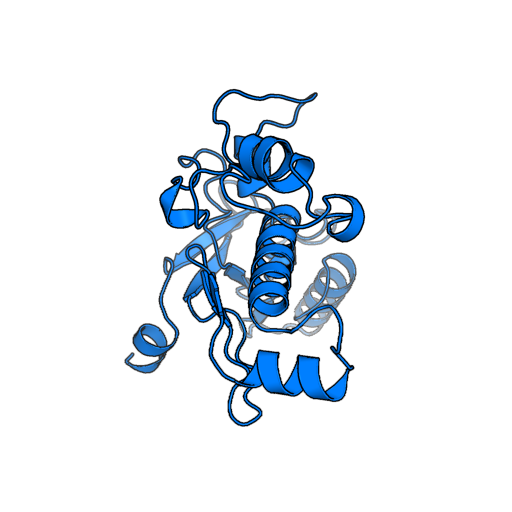6 92 ALA A C 1
ATOM 660 O O . ALA A 1 92 ? -18.094 11.668 3.246 1.00 57.16 92 ALA A O 1
ATOM 661 N N . GLU A 1 93 ? -17.185 13.470 4.158 1.00 59.03 93 GLU A N 1
ATOM 662 C CA . GLU A 1 93 ? -16.216 13.764 3.102 1.00 59.03 93 GLU A CA 1
ATOM 663 C C . GLU A 1 93 ? -15.265 12.584 2.803 1.00 59.03 93 GLU A C 1
ATOM 665 O O . GLU A 1 93 ? -14.873 12.377 1.665 1.00 59.03 93 GLU A O 1
ATOM 670 N N . TYR A 1 94 ? -14.915 11.730 3.771 1.00 65.94 94 TYR A N 1
ATOM 671 C CA . TYR A 1 94 ? -14.138 10.522 3.475 1.00 65.94 94 TYR A CA 1
ATOM 672 C C . TYR A 1 94 ? -14.980 9.454 2.773 1.00 65.94 94 TYR A C 1
ATOM 674 O O . TYR A 1 94 ? -14.533 8.895 1.776 1.00 65.94 94 TYR A O 1
ATOM 682 N N . TRP A 1 95 ? -16.178 9.150 3.272 1.00 64.88 95 TRP A N 1
ATOM 683 C CA . TRP A 1 95 ? -16.986 8.057 2.722 1.00 64.88 95 TRP A CA 1
ATOM 684 C C . TRP A 1 95 ? -17.791 8.473 1.479 1.00 64.88 95 TRP A C 1
ATOM 686 O O . TRP A 1 95 ? -17.736 7.782 0.460 1.00 64.88 95 TRP A O 1
ATOM 696 N N . ASP A 1 96 ? -18.436 9.635 1.535 1.00 63.66 96 ASP A N 1
ATOM 697 C CA . ASP A 1 96 ? -19.267 10.224 0.481 1.00 63.66 96 ASP A CA 1
ATOM 698 C C . ASP A 1 96 ? -18.452 10.984 -0.580 1.00 63.66 96 ASP A C 1
ATOM 700 O O . ASP A 1 96 ? -18.958 11.169 -1.687 1.00 63.66 96 ASP A O 1
ATOM 704 N N . GLU A 1 97 ? -17.214 11.416 -0.286 1.00 66.06 97 GLU A N 1
ATOM 705 C CA . GLU A 1 97 ? -16.336 12.042 -1.291 1.00 66.06 97 GLU A CA 1
ATOM 706 C C . GLU A 1 97 ? -15.092 11.210 -1.589 1.00 66.06 97 GLU A C 1
ATOM 708 O O . GLU A 1 97 ? -15.002 10.696 -2.686 1.00 66.06 97 GLU A O 1
ATOM 713 N N . PHE A 1 98 ? -14.134 11.003 -0.682 1.00 69.62 98 PHE A N 1
ATOM 714 C CA . PHE A 1 98 ? -12.868 10.340 -1.044 1.00 69.62 98 PHE A CA 1
ATOM 715 C C . PHE A 1 98 ? -13.045 8.884 -1.509 1.00 69.62 98 PHE A C 1
ATOM 717 O O . PHE A 1 98 ? -12.532 8.491 -2.557 1.00 69.62 98 PHE A O 1
ATOM 724 N N . VAL A 1 99 ? -13.767 8.066 -0.745 1.00 67.31 99 VAL A N 1
ATOM 725 C CA . VAL A 1 99 ? -14.034 6.663 -1.075 1.00 67.31 99 VAL A CA 1
ATOM 726 C C . VAL A 1 99 ? -14.999 6.578 -2.251 1.00 67.31 99 VAL A C 1
ATOM 728 O O . VAL A 1 99 ? -14.745 5.812 -3.179 1.00 67.31 99 VAL A O 1
ATOM 731 N N . PHE A 1 100 ? -16.071 7.370 -2.262 1.00 68.81 100 PHE A N 1
ATOM 732 C CA . PHE A 1 100 ? -16.969 7.455 -3.413 1.00 68.81 100 PHE A CA 1
ATOM 733 C C . PHE A 1 100 ? -16.218 7.853 -4.695 1.00 68.81 100 PHE A C 1
ATOM 735 O O . PHE A 1 100 ? -16.343 7.180 -5.717 1.00 68.81 100 PHE A O 1
ATOM 742 N N . ASP A 1 101 ? -15.367 8.874 -4.635 1.00 70.81 101 ASP A N 1
ATOM 743 C CA . ASP A 1 101 ? -14.545 9.364 -5.742 1.00 70.81 101 ASP A CA 1
ATOM 744 C C . ASP A 1 101 ? -13.444 8.376 -6.118 1.00 70.81 101 ASP A C 1
ATOM 746 O O . ASP A 1 101 ? -13.053 8.333 -7.272 1.00 70.81 101 ASP A O 1
ATOM 750 N N . MET A 1 102 ? -12.949 7.538 -5.209 1.00 68.50 102 MET A N 1
ATOM 751 C CA . MET A 1 102 ? -12.065 6.430 -5.581 1.00 68.50 102 MET A CA 1
ATOM 752 C C . MET A 1 102 ? -12.794 5.316 -6.342 1.00 68.50 102 MET A C 1
ATOM 754 O O . MET A 1 102 ? -12.168 4.599 -7.123 1.00 68.50 102 MET A O 1
ATOM 758 N N . ASN A 1 103 ? -14.094 5.135 -6.095 1.00 65.56 103 ASN A N 1
ATOM 759 C CA . ASN A 1 103 ? -14.865 3.995 -6.598 1.00 65.56 103 ASN A CA 1
ATOM 760 C C . ASN A 1 103 ? -15.855 4.346 -7.718 1.00 65.56 103 ASN A C 1
ATOM 762 O O . ASN A 1 103 ? -16.429 3.454 -8.342 1.00 65.56 103 ASN A O 1
ATOM 766 N N . SER A 1 104 ? -16.064 5.628 -8.002 1.00 69.81 104 SER A N 1
ATOM 767 C CA . SER A 1 104 ? -16.914 6.066 -9.103 1.00 69.81 104 SER A CA 1
ATOM 768 C C . SER A 1 104 ? -16.272 5.693 -10.444 1.00 69.81 104 SER A C 1
ATOM 770 O O . SER A 1 104 ? -15.143 6.066 -10.735 1.00 69.81 104 SER A O 1
ATOM 772 N N . SER A 1 105 ? -16.965 4.959 -11.313 1.00 64.88 105 SER A N 1
ATOM 773 C CA . SER A 1 105 ? -16.437 4.670 -12.658 1.00 64.88 105 SER A CA 1
ATOM 774 C C . SER A 1 105 ? -16.522 5.871 -13.604 1.00 64.88 105 SER A C 1
ATOM 776 O O . SER A 1 105 ? -15.856 5.886 -14.638 1.00 64.88 105 SER A O 1
ATOM 778 N N . ASP A 1 106 ? -17.327 6.874 -13.244 1.00 70.75 106 ASP A N 1
ATOM 779 C CA . ASP A 1 106 ? -17.814 7.894 -14.177 1.00 70.75 106 ASP A CA 1
ATOM 780 C C . ASP A 1 106 ? -17.356 9.315 -13.807 1.00 70.75 106 ASP A C 1
ATOM 782 O O . ASP A 1 106 ? -17.587 10.260 -14.563 1.00 70.75 106 ASP A O 1
ATOM 786 N N . ARG A 1 107 ? -16.723 9.499 -12.640 1.00 68.81 107 ARG A N 1
ATOM 787 C CA . ARG A 1 107 ? -16.300 10.818 -12.159 1.00 68.81 107 ARG A CA 1
ATOM 788 C C . ARG A 1 107 ? -14.932 11.217 -12.711 1.00 68.81 107 ARG A C 1
ATOM 790 O O . ARG A 1 107 ? -13.999 10.415 -12.763 1.00 68.81 107 ARG A O 1
ATOM 797 N N . THR A 1 108 ? -14.818 12.486 -13.088 1.00 69.50 108 THR A N 1
ATOM 798 C CA . THR A 1 108 ? -13.606 13.099 -13.644 1.00 69.50 108 THR A CA 1
ATOM 799 C C . THR A 1 108 ? -13.348 14.459 -13.008 1.00 69.50 108 THR A C 1
ATOM 801 O O . THR A 1 108 ? -14.266 15.279 -12.963 1.00 69.50 108 THR A O 1
ATOM 804 N N . ASP A 1 109 ? -12.108 14.719 -12.597 1.00 67.62 109 ASP A N 1
ATOM 805 C CA . ASP A 1 109 ? -11.611 16.045 -12.217 1.00 67.62 109 ASP A CA 1
ATOM 806 C C . ASP A 1 109 ? -10.322 16.361 -12.995 1.00 67.62 109 ASP A C 1
ATOM 808 O O . ASP A 1 109 ? -9.293 15.690 -12.854 1.00 67.62 109 ASP A O 1
ATOM 812 N N . GLY A 1 110 ? -10.394 17.348 -13.891 1.00 79.38 110 GLY A N 1
ATOM 813 C CA . GLY A 1 110 ? -9.361 17.584 -14.901 1.00 79.38 110 GLY A CA 1
ATOM 814 C C . GLY A 1 110 ? -9.110 16.340 -15.764 1.00 79.38 110 GLY A C 1
ATOM 815 O O . GLY A 1 110 ? -10.045 15.766 -16.320 1.00 79.38 110 GLY A O 1
ATOM 816 N N . ASP A 1 111 ? -7.845 15.919 -15.854 1.00 64.00 111 ASP A N 1
ATOM 817 C CA . ASP A 1 111 ? -7.426 14.697 -16.560 1.00 64.00 111 ASP A CA 1
ATOM 818 C C . ASP A 1 111 ? -7.507 13.428 -15.678 1.00 64.00 111 ASP A C 1
ATOM 820 O O . ASP A 1 111 ? -7.200 12.326 -16.136 1.00 64.00 111 ASP A O 1
ATOM 824 N N . THR A 1 112 ? -7.900 13.562 -14.405 1.00 61.38 112 THR A N 1
ATOM 825 C CA . THR A 1 112 ? -7.951 12.455 -13.439 1.00 61.38 112 THR A CA 1
ATOM 826 C C . THR A 1 112 ? -9.345 11.838 -13.439 1.00 61.38 112 THR A C 1
ATOM 828 O O . THR A 1 112 ? -10.338 12.513 -13.175 1.00 61.38 112 THR A O 1
ATOM 831 N N . THR A 1 113 ? -9.435 10.539 -13.713 1.00 67.50 113 THR A N 1
ATOM 832 C CA . THR A 1 113 ? -10.676 9.770 -13.529 1.00 67.50 113 THR A CA 1
ATOM 833 C C . THR A 1 113 ? -10.691 9.164 -12.131 1.00 67.50 113 THR A C 1
ATOM 835 O O . THR A 1 113 ? -9.646 8.805 -11.593 1.00 67.50 113 THR A O 1
ATOM 838 N N . ALA A 1 114 ? -11.862 8.984 -11.544 1.00 66.38 114 ALA A N 1
ATOM 839 C CA . ALA A 1 114 ? -12.031 8.259 -10.290 1.00 66.38 114 ALA A CA 1
ATOM 840 C C . ALA A 1 114 ? -11.428 6.834 -10.346 1.00 66.38 114 ALA A C 1
ATOM 842 O O . ALA A 1 114 ? -10.704 6.417 -9.441 1.00 66.38 114 ALA A O 1
ATOM 843 N N . ALA A 1 115 ? -11.548 6.159 -11.496 1.00 64.19 115 ALA A N 1
ATOM 844 C CA . ALA A 1 115 ? -10.834 4.912 -11.784 1.00 64.19 115 ALA A CA 1
ATOM 845 C C . ALA A 1 115 ? -9.292 5.026 -11.657 1.00 64.19 115 ALA A C 1
ATOM 847 O O . ALA A 1 115 ? -8.616 4.095 -11.230 1.00 64.19 115 ALA A O 1
ATOM 848 N N . SER A 1 116 ? -8.699 6.181 -11.966 1.00 65.44 116 SER A N 1
ATOM 849 C CA . SER A 1 116 ? -7.254 6.386 -11.793 1.00 65.44 116 SER A CA 1
ATOM 850 C C . SER A 1 116 ? -6.823 6.595 -10.334 1.00 65.44 116 SER A C 1
ATOM 852 O O . SER A 1 116 ? -5.652 6.381 -10.013 1.00 65.44 116 SER A O 1
ATOM 854 N N . LEU A 1 117 ? -7.746 6.964 -9.435 1.00 67.00 117 LEU A N 1
ATOM 855 C CA . LEU A 1 117 ? -7.451 7.152 -8.012 1.00 67.00 117 LEU A CA 1
ATOM 856 C C . LEU A 1 117 ? -7.304 5.816 -7.282 1.00 67.00 117 LEU A C 1
ATOM 858 O O . LEU A 1 117 ? -6.382 5.674 -6.484 1.00 67.00 117 LEU A O 1
ATOM 862 N N . TRP A 1 118 ? -8.122 4.802 -7.579 1.00 66.69 118 TRP A N 1
ATOM 863 C CA . TRP A 1 118 ? -7.922 3.485 -6.960 1.00 66.69 118 TRP A CA 1
ATOM 864 C C . TRP A 1 118 ? -6.654 2.782 -7.470 1.00 66.69 118 TRP A C 1
ATOM 866 O O . TRP A 1 118 ? -6.044 2.022 -6.724 1.00 66.69 118 TRP A O 1
ATOM 876 N N . GLY A 1 119 ? -6.199 3.077 -8.695 1.00 68.06 119 GLY A N 1
ATOM 877 C CA . GLY A 1 119 ? -4.899 2.634 -9.216 1.00 68.06 119 GLY A CA 1
ATOM 878 C C . GLY A 1 119 ? -3.694 3.385 -8.622 1.00 68.06 119 GLY A C 1
ATOM 879 O O . GLY A 1 119 ? -2.546 3.068 -8.935 1.00 68.06 119 GLY A O 1
ATOM 880 N N . ASN A 1 120 ? -3.922 4.387 -7.766 1.00 72.50 120 ASN A N 1
ATOM 881 C CA . ASN A 1 120 ? -2.880 5.228 -7.190 1.00 72.50 120 ASN A CA 1
ATOM 882 C C . ASN A 1 120 ? -2.440 4.724 -5.804 1.00 72.50 120 ASN A C 1
ATOM 884 O O . ASN A 1 120 ? -3.198 4.777 -4.836 1.00 72.50 120 ASN A O 1
ATOM 888 N N . ALA A 1 121 ? -1.168 4.324 -5.679 1.00 71.56 121 ALA A N 1
ATOM 889 C CA . ALA A 1 121 ? -0.560 3.849 -4.426 1.00 71.56 121 ALA A CA 1
ATOM 890 C C . ALA A 1 121 ? -0.804 4.756 -3.205 1.00 71.56 121 ALA A C 1
ATOM 892 O O . ALA A 1 121 ? -0.958 4.248 -2.094 1.00 71.56 121 ALA A O 1
ATOM 893 N N . TYR A 1 122 ? -0.827 6.078 -3.387 1.00 73.31 122 TYR A N 1
ATOM 894 C CA . TYR A 1 122 ? -1.028 7.030 -2.294 1.00 73.31 122 TYR A CA 1
ATOM 895 C C . TYR A 1 122 ? -2.466 7.015 -1.787 1.00 73.31 122 TYR A C 1
ATOM 897 O O . TYR A 1 122 ? -2.681 6.991 -0.576 1.00 73.31 122 TYR A O 1
ATOM 905 N N . ALA A 1 123 ? -3.439 6.983 -2.698 1.00 74.12 123 ALA A N 1
ATOM 906 C CA . ALA A 1 123 ? -4.849 6.935 -2.335 1.00 74.12 123 ALA A CA 1
ATOM 907 C C . ALA A 1 123 ? -5.162 5.649 -1.553 1.00 74.12 123 ALA A C 1
ATOM 909 O O . ALA A 1 123 ? -5.773 5.692 -0.486 1.00 74.12 123 ALA A O 1
ATOM 910 N N . ILE A 1 124 ? -4.631 4.507 -2.000 1.00 75.81 124 ILE A N 1
ATOM 911 C CA . ILE A 1 124 ? -4.886 3.239 -1.311 1.00 75.81 124 ILE A CA 1
ATOM 912 C C . ILE A 1 124 ? -4.125 3.151 0.027 1.00 75.81 124 ILE A C 1
ATOM 914 O O . ILE A 1 124 ? -4.605 2.521 0.968 1.00 75.81 124 ILE A O 1
ATOM 918 N N . ALA A 1 125 ? -2.959 3.794 0.160 1.00 79.94 125 ALA A N 1
ATOM 919 C CA . ALA A 1 125 ? -2.281 3.898 1.455 1.00 79.94 125 ALA A CA 1
ATOM 920 C C . ALA A 1 125 ? -3.102 4.747 2.439 1.00 79.94 125 ALA A C 1
ATOM 922 O O . ALA A 1 125 ? -3.199 4.402 3.617 1.00 79.94 125 ALA A O 1
ATOM 923 N N . GLY A 1 126 ? -3.738 5.811 1.935 1.00 79.81 126 GLY A N 1
ATOM 924 C CA . GLY A 1 126 ? -4.721 6.605 2.669 1.00 79.81 126 GLY A CA 1
ATOM 925 C C . GLY A 1 126 ? -5.881 5.753 3.180 1.00 79.81 126 GLY A C 1
ATOM 926 O O . GLY A 1 126 ? -6.167 5.797 4.373 1.00 79.81 126 GLY A O 1
ATOM 927 N N . TYR A 1 127 ? -6.472 4.910 2.325 1.00 80.81 127 TYR A N 1
ATOM 928 C CA . TYR A 1 127 ? -7.527 3.968 2.726 1.00 80.81 127 TYR A CA 1
ATOM 929 C C . TYR A 1 127 ? -7.091 3.052 3.879 1.00 80.81 127 TYR A C 1
ATOM 931 O O . TYR A 1 127 ? -7.793 2.949 4.885 1.00 80.81 127 TYR A O 1
ATOM 939 N N . VAL A 1 128 ? -5.920 2.411 3.765 1.00 85.44 128 VAL A N 1
ATOM 940 C CA . VAL A 1 128 ? -5.404 1.508 4.809 1.00 85.44 128 VAL A CA 1
ATOM 941 C C . VAL A 1 128 ? -5.241 2.252 6.133 1.00 85.44 128 VAL A C 1
ATOM 943 O O . VAL A 1 128 ? -5.699 1.764 7.165 1.00 85.44 128 VAL A O 1
ATOM 946 N N . ALA A 1 129 ? -4.623 3.436 6.114 1.00 85.50 129 ALA A N 1
ATOM 947 C CA . ALA A 1 129 ? -4.415 4.237 7.317 1.00 85.50 129 ALA A CA 1
ATOM 948 C C . ALA A 1 129 ? -5.746 4.668 7.954 1.00 85.50 129 ALA A C 1
ATOM 950 O O . ALA A 1 129 ? -5.935 4.496 9.157 1.00 85.50 129 ALA A O 1
ATOM 951 N N . ALA A 1 130 ? -6.672 5.166 7.135 1.00 79.44 130 ALA A N 1
ATOM 952 C CA . ALA A 1 130 ? -7.987 5.634 7.549 1.00 79.44 130 ALA A CA 1
ATOM 953 C C . ALA A 1 130 ? -8.823 4.520 8.1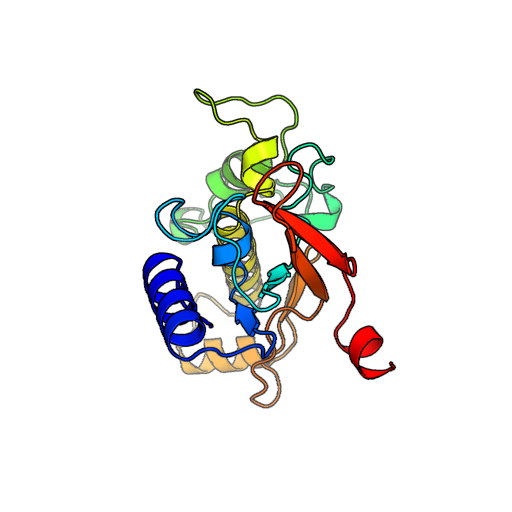81 1.00 79.44 130 ALA A C 1
ATOM 955 O O . ALA A 1 130 ? -9.253 4.640 9.327 1.00 79.44 130 ALA A O 1
ATOM 956 N N . LYS A 1 131 ? -9.018 3.410 7.456 1.00 81.94 131 LYS A N 1
ATOM 957 C CA . LYS A 1 131 ? -9.834 2.286 7.925 1.00 81.94 131 LYS A CA 1
ATOM 958 C C . LYS A 1 131 ? -9.252 1.683 9.196 1.00 81.94 131 LYS A C 1
ATOM 960 O O . LYS A 1 131 ? -10.002 1.406 10.125 1.00 81.94 131 LYS A O 1
ATOM 965 N N . THR A 1 132 ? -7.925 1.550 9.258 1.00 88.31 132 THR A N 1
ATOM 966 C CA . THR A 1 132 ? -7.251 1.088 10.474 1.00 88.31 132 THR A CA 1
ATOM 967 C C . THR A 1 132 ? -7.548 2.016 11.637 1.00 88.31 132 THR A C 1
ATOM 969 O O . THR A 1 132 ? -8.009 1.561 12.674 1.00 88.31 132 THR A O 1
ATOM 972 N N . PHE A 1 133 ? -7.344 3.320 11.460 1.00 86.38 133 PHE A N 1
ATOM 973 C CA . PHE A 1 133 ? -7.561 4.294 12.519 1.00 86.38 133 PHE A CA 1
ATOM 974 C C . PHE A 1 133 ? -9.013 4.322 13.012 1.00 86.38 133 PHE A C 1
ATOM 976 O O . PHE A 1 133 ? -9.237 4.246 14.215 1.00 86.38 133 PHE A O 1
ATOM 983 N N . VAL A 1 134 ? -9.998 4.355 12.109 1.00 81.50 134 VAL A N 1
ATOM 984 C CA . VAL A 1 134 ? -11.425 4.351 12.480 1.00 81.50 134 VAL A CA 1
ATOM 985 C C . VAL A 1 134 ? -11.794 3.080 13.241 1.00 81.50 134 VAL A C 1
ATOM 987 O O . VAL A 1 134 ? -12.412 3.164 14.296 1.00 81.50 134 VAL A O 1
ATOM 990 N N . THR A 1 135 ? -11.350 1.910 12.778 1.00 85.19 135 THR A N 1
ATOM 991 C CA . THR A 1 135 ? -11.605 0.652 13.494 1.00 85.19 135 THR A CA 1
ATOM 992 C C . THR A 1 135 ? -10.941 0.613 14.870 1.00 85.19 135 THR A C 1
ATOM 994 O O . THR A 1 135 ? -11.448 -0.051 15.768 1.00 85.19 135 THR A O 1
ATOM 997 N N . LEU A 1 136 ? -9.834 1.328 15.079 1.00 88.88 136 LEU A N 1
ATOM 998 C CA . LEU A 1 136 ? -9.250 1.482 16.412 1.00 88.88 136 LEU A CA 1
ATOM 999 C C . LEU A 1 136 ? -10.059 2.438 17.289 1.00 88.88 136 LEU A C 1
ATOM 1001 O O . LEU A 1 136 ? -10.241 2.156 18.468 1.00 88.88 136 LEU A O 1
ATOM 1005 N N . LEU A 1 137 ? -10.592 3.524 16.726 1.00 85.12 137 LEU A N 1
ATOM 1006 C CA . LEU A 1 137 ? -11.484 4.425 17.461 1.00 85.12 137 LEU A CA 1
ATOM 1007 C C . LEU A 1 137 ? -12.770 3.729 17.926 1.00 85.12 137 LEU A C 1
ATOM 1009 O O . LEU A 1 137 ? -13.280 4.060 18.987 1.00 85.12 137 LEU A O 1
ATOM 1013 N N . GLU A 1 138 ? -13.264 2.738 17.182 1.00 85.25 138 GLU A N 1
ATOM 1014 C CA . GLU A 1 138 ? -14.414 1.910 17.583 1.00 85.25 138 GLU A CA 1
ATOM 1015 C C . GLU A 1 138 ? -14.125 1.002 18.794 1.00 85.25 138 GLU A C 1
ATOM 1017 O O . GLU A 1 138 ? -15.058 0.472 19.398 1.00 85.25 138 GLU A O 1
ATOM 1022 N N . ARG A 1 139 ? -12.848 0.792 19.148 1.00 88.44 139 ARG A N 1
ATOM 1023 C CA . ARG A 1 139 ? -12.442 -0.059 20.279 1.00 88.44 139 ARG A CA 1
ATOM 1024 C C . ARG A 1 139 ? -12.255 0.713 21.575 1.00 88.44 139 ARG A C 1
ATOM 1026 O O . ARG A 1 139 ? -12.398 0.120 22.639 1.00 88.44 139 ARG A O 1
ATOM 1033 N N . VAL A 1 140 ? -11.924 1.998 21.481 1.00 88.75 140 VAL A N 1
ATOM 1034 C CA . VAL A 1 140 ? -11.580 2.814 22.646 1.00 88.75 140 VAL A CA 1
ATOM 1035 C C . VAL A 1 140 ? -12.800 3.548 23.191 1.00 88.75 140 VAL A C 1
ATOM 1037 O O . VAL A 1 140 ? -13.693 3.959 22.452 1.00 88.75 140 VAL A O 1
ATOM 1040 N N . ASP A 1 141 ? -12.801 3.793 24.497 1.00 88.88 141 ASP A N 1
ATOM 1041 C CA . ASP A 1 141 ? -13.698 4.773 25.104 1.00 88.88 141 ASP A CA 1
ATOM 1042 C C . ASP A 1 141 ? -13.117 6.184 24.924 1.00 88.88 141 ASP A C 1
ATOM 1044 O O . ASP A 1 141 ? -12.129 6.553 25.562 1.00 88.88 141 ASP A O 1
ATOM 1048 N N . LEU A 1 142 ? -13.733 6.985 24.051 1.00 87.25 142 LEU A N 1
ATOM 1049 C CA . LEU A 1 142 ? -13.247 8.323 23.696 1.00 87.25 142 LEU A CA 1
ATOM 1050 C C . LEU A 1 142 ? -13.216 9.304 24.877 1.00 87.25 142 LEU A C 1
ATOM 1052 O O . LEU A 1 142 ? -12.437 10.256 24.838 1.00 87.25 142 LEU A O 1
ATOM 1056 N N . ASP A 1 143 ? -14.013 9.078 25.925 1.00 89.62 143 ASP A N 1
ATOM 1057 C CA . ASP A 1 143 ? -14.028 9.948 27.105 1.00 89.62 143 ASP A CA 1
ATOM 1058 C C . ASP A 1 143 ? -12.841 9.681 28.045 1.00 89.62 143 ASP A C 1
ATOM 1060 O O . ASP A 1 143 ? -12.460 10.552 28.835 1.00 89.62 143 ASP A O 1
ATOM 1064 N N . THR A 1 144 ? -12.251 8.482 27.982 1.00 94.31 144 THR A N 1
ATOM 1065 C CA . THR A 1 144 ? -11.231 8.030 28.941 1.00 94.31 144 THR A CA 1
ATOM 1066 C C . THR A 1 144 ? -9.923 7.554 28.309 1.00 94.31 144 THR A C 1
ATOM 1068 O O . THR A 1 144 ? -8.971 7.279 29.043 1.00 94.31 144 THR A O 1
ATOM 1071 N N . VAL A 1 145 ? -9.840 7.506 26.975 1.00 93.94 145 VAL A N 1
ATOM 1072 C CA . VAL A 1 145 ? -8.681 6.994 26.235 1.00 93.94 145 VAL A CA 1
ATOM 1073 C C . VAL A 1 145 ? -7.372 7.692 26.630 1.00 93.94 145 VAL A C 1
ATOM 1075 O O . VAL A 1 145 ? -7.254 8.920 26.641 1.00 93.94 145 VAL A O 1
ATOM 1078 N N . THR A 1 146 ? -6.347 6.891 26.917 1.00 95.12 146 THR A N 1
ATOM 1079 C CA . THR A 1 146 ? -4.951 7.329 27.024 1.00 95.12 146 THR A CA 1
ATOM 1080 C C . THR A 1 146 ? -4.127 6.717 25.898 1.00 95.12 146 THR A C 1
ATOM 1082 O O . THR A 1 146 ? -4.602 5.869 25.146 1.00 95.12 146 THR A O 1
ATOM 1085 N N . TRP A 1 147 ? -2.864 7.126 25.765 1.00 92.94 147 TRP A N 1
ATOM 1086 C CA . TRP A 1 147 ? -1.961 6.475 24.815 1.00 92.94 147 TRP A CA 1
ATOM 1087 C C . TRP A 1 147 ? -1.788 4.985 25.133 1.00 92.94 147 TRP A C 1
ATOM 1089 O O . TRP A 1 147 ? -1.825 4.150 24.236 1.00 92.94 147 TRP A O 1
ATOM 1099 N N . GLU A 1 148 ? -1.630 4.647 26.411 1.00 94.62 148 GLU A N 1
ATOM 1100 C CA . GLU A 1 148 ? -1.464 3.270 26.866 1.00 94.62 148 GLU A CA 1
ATOM 1101 C C . GLU A 1 148 ? -2.711 2.430 26.583 1.00 94.62 148 GLU A C 1
ATOM 1103 O O . GLU A 1 148 ? -2.570 1.343 26.025 1.00 94.62 148 GLU A O 1
ATOM 1108 N N . SER A 1 149 ? -3.912 2.941 26.891 1.00 93.88 149 SER A N 1
ATOM 1109 C CA . SER A 1 149 ? -5.152 2.209 26.608 1.00 93.88 149 SER A CA 1
ATOM 1110 C C . SER A 1 149 ? -5.406 2.095 25.104 1.00 93.88 149 SER A C 1
ATOM 1112 O O . SER A 1 149 ? -5.807 1.039 24.637 1.00 93.88 149 SER A O 1
ATOM 1114 N N . PHE A 1 150 ? -5.083 3.129 24.317 1.00 92.56 150 PHE A N 1
ATOM 1115 C CA . PHE A 1 150 ? -5.168 3.068 22.856 1.00 92.56 150 PHE A CA 1
ATOM 1116 C C . PHE A 1 150 ? -4.277 1.966 22.275 1.00 92.56 150 PHE A C 1
ATOM 1118 O O . PHE A 1 150 ? -4.705 1.239 21.383 1.00 92.56 150 PHE A O 1
ATOM 1125 N N . ILE A 1 151 ? -3.038 1.831 22.762 1.00 92.00 151 ILE A N 1
ATOM 1126 C CA . ILE A 1 151 ? -2.139 0.761 22.315 1.00 92.00 151 ILE A CA 1
ATOM 1127 C C . ILE A 1 151 ? -2.668 -0.607 22.747 1.00 92.00 151 ILE A C 1
ATOM 1129 O O . ILE A 1 151 ? -2.678 -1.517 21.925 1.00 92.00 151 ILE A O 1
ATOM 1133 N N . GLU A 1 152 ? -3.144 -0.753 23.984 1.00 92.69 152 GLU A N 1
ATOM 1134 C CA . GLU A 1 152 ? -3.748 -2.003 24.464 1.00 92.69 152 GLU A CA 1
ATOM 1135 C C . GLU A 1 152 ? -4.946 -2.422 23.597 1.00 92.69 152 GLU A C 1
ATOM 1137 O O . GLU A 1 152 ? -4.995 -3.550 23.102 1.00 92.69 152 GLU A O 1
ATOM 1142 N N . ASP A 1 153 ? -5.859 -1.494 23.309 1.00 92.50 153 ASP A N 1
ATOM 1143 C CA . ASP A 1 153 ? -7.028 -1.738 22.463 1.00 92.50 153 ASP A CA 1
ATOM 1144 C C . ASP A 1 153 ? -6.636 -2.012 21.002 1.00 92.50 153 ASP A C 1
ATOM 1146 O O . ASP A 1 153 ? -7.250 -2.843 20.317 1.00 92.50 153 ASP A O 1
ATOM 1150 N N . ALA A 1 154 ? -5.575 -1.372 20.510 1.00 91.88 154 ALA A N 1
ATOM 1151 C CA . ALA A 1 154 ? -5.043 -1.634 19.179 1.00 91.88 154 ALA A CA 1
ATOM 1152 C C . ALA A 1 154 ? -4.388 -3.014 19.054 1.00 91.88 154 ALA A C 1
ATOM 1154 O O . ALA A 1 154 ? -4.512 -3.657 18.011 1.00 91.88 154 ALA A O 1
ATOM 1155 N N . GLU A 1 155 ? -3.748 -3.497 20.116 1.00 93.69 155 GLU A N 1
ATOM 1156 C CA . GLU A 1 155 ? -3.152 -4.833 20.189 1.00 93.69 155 GLU A CA 1
ATOM 1157 C C . GLU A 1 155 ? -4.165 -5.918 20.606 1.00 93.69 155 GLU A C 1
ATOM 1159 O O . GLU A 1 155 ? -3.864 -7.103 20.515 1.00 93.69 155 GLU A O 1
ATOM 1164 N N . SER A 1 156 ? -5.388 -5.559 21.007 1.00 93.12 156 SER A N 1
ATOM 1165 C CA . SER A 1 156 ? -6.384 -6.529 21.496 1.00 93.12 156 SER A CA 1
ATOM 1166 C C . SER A 1 156 ? -6.855 -7.548 20.447 1.00 93.12 156 SER A C 1
ATOM 1168 O O . SER A 1 156 ? -7.253 -8.662 20.796 1.00 93.12 156 SER A O 1
ATOM 1170 N N . ALA A 1 157 ? -6.831 -7.179 19.161 1.00 92.00 157 ALA A N 1
ATOM 1171 C CA . ALA A 1 157 ? -7.251 -8.030 18.050 1.00 92.00 157 ALA A CA 1
ATOM 1172 C C . ALA A 1 157 ? -6.741 -7.507 16.692 1.00 92.00 157 ALA A C 1
ATOM 1174 O O . ALA A 1 157 ? -6.579 -6.293 16.526 1.00 92.00 157 ALA A O 1
ATOM 1175 N N . PRO A 1 158 ? -6.598 -8.372 15.669 1.00 93.00 158 PRO A N 1
ATOM 1176 C CA . PRO A 1 158 ? -6.344 -7.933 14.300 1.00 93.00 158 PRO A CA 1
ATOM 1177 C C . PRO A 1 158 ? -7.407 -6.955 13.783 1.00 93.00 158 PRO A C 1
ATOM 1179 O O . PRO A 1 158 ? -8.582 -7.034 14.145 1.00 93.00 158 PRO A O 1
ATOM 1182 N N . VAL A 1 159 ? -6.998 -6.032 12.920 1.00 91.06 159 VAL A N 1
ATOM 1183 C CA . VAL A 1 159 ? -7.881 -5.132 12.172 1.00 91.06 159 VAL A CA 1
ATOM 1184 C C . VAL A 1 159 ? -8.142 -5.744 10.802 1.00 91.06 159 VAL A C 1
ATOM 1186 O O . VAL A 1 159 ? -7.197 -5.995 10.054 1.00 91.06 159 VAL A O 1
ATOM 1189 N N . ASP A 1 160 ? -9.412 -5.970 10.472 1.00 89.12 160 ASP A N 1
ATOM 1190 C CA . ASP A 1 160 ? -9.824 -6.449 9.153 1.00 89.12 160 ASP A CA 1
ATOM 1191 C C . ASP A 1 160 ? -9.888 -5.292 8.145 1.00 89.12 160 ASP A C 1
ATOM 1193 O O . ASP A 1 160 ? -10.483 -4.242 8.395 1.00 89.12 160 ASP A O 1
ATOM 1197 N N . LEU A 1 161 ? -9.248 -5.494 6.999 1.00 87.38 161 LEU A N 1
ATOM 1198 C CA . LEU A 1 161 ? -9.154 -4.562 5.885 1.00 87.38 161 LEU A CA 1
ATOM 1199 C C . LEU A 1 161 ? -9.617 -5.301 4.626 1.00 87.38 161 LEU A C 1
ATOM 1201 O O . LEU A 1 161 ? -8.802 -5.959 3.976 1.00 87.38 161 LEU A O 1
ATOM 1205 N N . PRO A 1 162 ? -10.889 -5.186 4.212 1.00 81.56 162 PRO A N 1
ATOM 1206 C CA . PRO A 1 162 ? -11.431 -6.085 3.192 1.00 81.56 162 PRO A CA 1
ATOM 1207 C C . PRO A 1 162 ? -10.729 -6.004 1.821 1.00 81.56 162 PRO A C 1
ATOM 1209 O O . PRO A 1 162 ? -10.788 -6.954 1.041 1.00 81.56 162 PRO A O 1
ATOM 1212 N N . MET A 1 163 ? -10.010 -4.911 1.530 1.00 77.38 163 MET A N 1
ATOM 1213 C CA . MET A 1 163 ? -9.167 -4.783 0.329 1.00 77.38 163 MET A CA 1
ATOM 1214 C C . MET A 1 163 ? -7.732 -5.309 0.485 1.00 77.38 163 MET A C 1
ATOM 1216 O O . MET A 1 163 ? -7.055 -5.490 -0.521 1.00 77.38 163 MET A O 1
ATOM 1220 N N . ALA A 1 164 ? -7.240 -5.507 1.708 1.00 79.81 164 ALA A N 1
ATOM 1221 C CA . ALA A 1 164 ? -5.818 -5.725 1.992 1.00 79.81 164 ALA A CA 1
ATOM 1222 C C . ALA A 1 164 ? -5.532 -6.858 3.002 1.00 79.81 164 ALA A C 1
ATOM 1224 O O . ALA A 1 164 ? -4.387 -7.050 3.425 1.00 79.81 164 ALA A O 1
ATOM 1225 N N . GLY A 1 165 ? -6.562 -7.622 3.375 1.00 88.19 165 GLY A N 1
ATOM 1226 C CA . GLY A 1 165 ? -6.481 -8.678 4.376 1.00 88.19 165 GLY A CA 1
ATOM 1227 C C . GLY A 1 165 ? -6.639 -8.106 5.775 1.00 88.19 165 GLY A C 1
ATOM 1228 O O . GLY A 1 165 ? -7.692 -7.602 6.129 1.00 88.19 165 GLY A O 1
ATOM 1229 N N . SER A 1 166 ? -5.591 -8.180 6.578 1.00 91.69 166 SER A N 1
ATOM 1230 C CA . SER A 1 166 ? -5.608 -7.708 7.957 1.00 91.69 166 SER A CA 1
ATOM 1231 C C . SER A 1 166 ? -4.298 -7.039 8.338 1.00 91.69 166 SER A C 1
ATOM 1233 O O . SER A 1 166 ? -3.263 -7.257 7.705 1.00 91.69 166 SER A O 1
ATOM 1235 N N . ILE A 1 167 ? -4.361 -6.235 9.393 1.00 92.38 167 ILE A N 1
ATOM 1236 C CA . ILE A 1 167 ? -3.206 -5.794 10.170 1.00 92.38 167 ILE A CA 1
ATOM 1237 C C . ILE A 1 167 ? -3.288 -6.475 11.530 1.00 92.38 167 ILE A C 1
ATOM 1239 O O . ILE A 1 167 ? -4.359 -6.519 12.130 1.00 92.38 167 ILE A O 1
ATOM 1243 N N . ASP A 1 168 ? -2.169 -6.999 12.017 1.00 92.62 168 ASP A N 1
ATOM 1244 C CA . ASP A 1 168 ? -2.123 -7.686 13.302 1.00 92.62 168 ASP A CA 1
ATOM 1245 C C . ASP A 1 168 ? -0.984 -7.164 14.174 1.00 92.62 168 ASP A C 1
ATOM 1247 O O . ASP A 1 168 ? 0.206 -7.297 13.845 1.00 92.62 168 ASP A O 1
ATOM 1251 N N . TRP A 1 169 ? -1.387 -6.563 15.294 1.00 93.44 169 TRP A N 1
ATOM 1252 C CA . TRP A 1 169 ? -0.495 -6.046 16.322 1.00 93.44 169 TRP A CA 1
ATOM 1253 C C . TRP A 1 169 ? -0.582 -6.798 17.650 1.00 93.44 169 TRP A C 1
ATOM 1255 O O . TRP A 1 169 ? 0.133 -6.443 18.588 1.00 93.44 169 TRP A O 1
ATOM 1265 N N . ALA A 1 170 ? -1.414 -7.841 17.726 1.00 89.12 170 ALA A N 1
ATOM 1266 C CA . ALA A 1 170 ? -1.604 -8.603 18.947 1.00 89.12 170 ALA A CA 1
ATOM 1267 C C . ALA A 1 170 ? -0.311 -9.273 19.409 1.00 89.12 170 ALA A C 1
ATOM 1269 O O . ALA A 1 170 ? 0.556 -9.620 18.604 1.00 89.12 170 ALA A O 1
ATOM 1270 N N . ASP A 1 171 ? -0.160 -9.419 20.725 1.00 84.69 171 ASP A N 1
ATOM 1271 C CA . ASP A 1 171 ? 1.012 -10.033 21.359 1.00 84.69 171 ASP A CA 1
ATOM 1272 C C . ASP A 1 171 ? 2.356 -9.389 20.949 1.00 84.69 171 ASP A C 1
ATOM 1274 O O . ASP A 1 171 ? 3.398 -10.047 20.878 1.00 84.69 171 ASP A O 1
ATOM 1278 N N . GLY A 1 172 ? 2.347 -8.085 20.647 1.00 80.94 172 GLY A N 1
ATOM 1279 C CA . GLY A 1 172 ? 3.525 -7.356 20.174 1.00 80.94 172 GLY A CA 1
ATOM 1280 C C . GLY A 1 172 ? 3.909 -7.654 18.719 1.00 80.94 172 GLY A C 1
ATOM 1281 O O . GLY A 1 172 ? 4.989 -7.248 18.274 1.00 80.94 172 GLY A O 1
ATOM 1282 N N . ASN A 1 173 ? 3.049 -8.340 17.957 1.00 86.00 173 ASN A N 1
ATOM 1283 C CA . ASN A 1 173 ? 3.205 -8.510 16.516 1.00 86.00 173 ASN A CA 1
ATOM 1284 C C . ASN A 1 173 ? 3.208 -7.136 15.821 1.00 86.00 173 ASN A C 1
ATOM 1286 O O . ASN A 1 173 ? 2.706 -6.144 16.339 1.00 86.00 173 ASN A O 1
ATOM 1290 N N . ARG A 1 174 ? 3.811 -7.035 14.640 1.00 87.88 174 ARG A N 1
ATOM 1291 C CA . ARG A 1 174 ? 3.793 -5.823 13.799 1.00 87.88 174 ARG A CA 1
ATOM 1292 C C . ARG A 1 174 ? 3.553 -6.210 12.347 1.00 87.88 174 ARG A C 1
ATOM 1294 O O . ARG A 1 174 ? 4.183 -5.684 11.429 1.00 87.88 174 ARG A O 1
ATOM 1301 N N . THR A 1 175 ? 2.678 -7.192 12.153 1.00 88.75 175 THR A N 1
ATOM 1302 C CA . THR A 1 175 ? 2.333 -7.681 10.826 1.00 88.75 175 THR A CA 1
ATOM 1303 C C . THR A 1 175 ? 1.463 -6.628 10.151 1.00 88.75 175 THR A C 1
ATOM 1305 O O . THR A 1 175 ? 0.388 -6.280 10.633 1.00 88.75 175 THR A O 1
ATOM 1308 N N . GLY A 1 176 ? 1.982 -6.074 9.055 1.00 85.75 176 GLY A N 1
ATOM 1309 C CA . GLY A 1 176 ? 1.212 -5.218 8.160 1.00 85.75 176 GLY A CA 1
ATOM 1310 C C . GLY A 1 176 ? 0.224 -6.036 7.330 1.00 85.75 176 GLY A C 1
ATOM 1311 O O . GLY A 1 176 ? -0.143 -7.145 7.700 1.00 85.75 176 GLY A O 1
ATOM 1312 N N . LEU A 1 177 ? -0.160 -5.496 6.178 1.00 89.38 177 LEU A N 1
ATOM 1313 C CA . LEU A 1 177 ? -1.121 -6.117 5.263 1.00 89.38 177 LEU A CA 1
ATOM 1314 C C . LEU A 1 177 ? -0.792 -7.593 4.982 1.00 89.38 177 LEU A C 1
ATOM 1316 O O . LEU A 1 177 ? 0.318 -7.921 4.552 1.00 89.38 177 LEU A O 1
ATOM 1320 N N . SER A 1 178 ? -1.768 -8.469 5.213 1.00 88.88 178 SER A N 1
ATOM 1321 C CA . SER A 1 178 ? -1.610 -9.922 5.089 1.00 88.88 178 SER A CA 1
ATOM 1322 C C . SER A 1 178 ? -1.916 -10.468 3.694 1.00 88.88 178 SER A C 1
ATOM 1324 O O . SER A 1 178 ? -1.636 -11.640 3.440 1.00 88.88 178 SER A O 1
ATOM 1326 N N . VAL A 1 179 ? -2.437 -9.641 2.781 1.00 88.62 179 VAL A N 1
ATOM 1327 C CA . VAL A 1 179 ? -2.697 -9.999 1.381 1.00 88.62 179 VAL A CA 1
ATOM 1328 C C . VAL A 1 179 ? -1.948 -9.042 0.459 1.00 88.62 179 VAL A C 1
ATOM 1330 O O . VAL A 1 179 ? -2.133 -7.827 0.521 1.00 88.62 179 VAL A O 1
ATOM 1333 N N . LEU A 1 180 ? -1.092 -9.590 -0.406 1.00 88.00 180 LEU A N 1
ATOM 1334 C CA . LEU A 1 180 ? -0.275 -8.822 -1.344 1.00 88.00 180 LEU A CA 1
ATOM 1335 C C . LEU A 1 180 ? -0.192 -9.529 -2.701 1.00 88.00 180 LEU A C 1
ATOM 1337 O O . LEU A 1 180 ? -0.159 -10.751 -2.793 1.00 88.00 180 LEU A O 1
ATOM 1341 N N . ALA A 1 181 ? -0.124 -8.731 -3.754 1.00 87.25 181 ALA A N 1
ATOM 1342 C CA . ALA A 1 181 ? 0.275 -9.091 -5.101 1.00 87.25 181 ALA A CA 1
ATOM 1343 C C . ALA A 1 181 ? 1.771 -8.813 -5.303 1.00 87.25 181 ALA A C 1
ATOM 1345 O O . ALA A 1 181 ? 2.376 -7.991 -4.600 1.00 87.25 181 ALA A O 1
ATOM 1346 N N . LEU A 1 182 ? 2.361 -9.478 -6.298 1.00 89.06 182 LEU A N 1
ATOM 1347 C CA . LEU A 1 182 ? 3.740 -9.257 -6.727 1.00 89.06 182 LEU A CA 1
ATOM 1348 C C . LEU A 1 182 ? 3.760 -8.767 -8.173 1.00 89.06 182 LEU A C 1
ATOM 1350 O O . LEU A 1 182 ? 3.374 -9.488 -9.096 1.00 89.06 182 LEU A O 1
ATOM 1354 N N . ASN A 1 183 ? 4.296 -7.568 -8.362 1.00 88.12 183 ASN A N 1
ATOM 1355 C CA . ASN A 1 183 ? 4.466 -6.940 -9.662 1.00 88.12 183 ASN A CA 1
ATOM 1356 C C . ASN A 1 183 ? 5.945 -6.931 -10.050 1.00 88.12 183 ASN A C 1
ATOM 1358 O O . ASN A 1 183 ? 6.823 -6.865 -9.188 1.00 88.12 183 ASN A O 1
ATOM 1362 N N . LYS A 1 184 ? 6.229 -6.949 -11.350 1.00 90.12 184 LYS A N 1
ATOM 1363 C CA . LYS A 1 184 ? 7.576 -6.844 -11.920 1.00 90.12 184 LYS A CA 1
ATOM 1364 C C . LYS A 1 184 ? 7.651 -5.657 -12.870 1.00 90.12 184 LYS A C 1
ATOM 1366 O O . LYS A 1 184 ? 6.715 -5.424 -13.629 1.00 90.12 184 LYS A O 1
ATOM 1371 N N . LEU A 1 185 ? 8.768 -4.935 -12.849 1.00 88.19 185 LEU A N 1
ATOM 1372 C CA . LEU A 1 185 ? 9.068 -3.912 -13.847 1.00 88.19 185 LEU A CA 1
ATOM 1373 C C . LEU A 1 185 ? 9.314 -4.579 -15.208 1.00 88.19 185 LEU A C 1
ATOM 1375 O O . LEU A 1 185 ? 10.218 -5.404 -15.350 1.00 88.19 185 LEU A O 1
ATOM 1379 N N . ILE A 1 186 ? 8.514 -4.211 -16.202 1.00 87.12 186 ILE A N 1
ATOM 1380 C CA . ILE A 1 186 ? 8.632 -4.648 -17.592 1.00 87.12 186 ILE A CA 1
ATOM 1381 C C . ILE A 1 186 ? 8.975 -3.429 -18.443 1.00 87.12 186 ILE A C 1
ATOM 1383 O O . ILE A 1 186 ? 8.496 -2.333 -18.176 1.00 87.12 186 ILE A O 1
ATOM 1387 N N . TYR A 1 187 ? 9.825 -3.623 -19.448 1.00 84.94 187 TYR A N 1
ATOM 1388 C CA . TYR A 1 187 ? 10.282 -2.555 -20.337 1.00 84.94 187 TYR A CA 1
ATOM 1389 C C . TYR A 1 187 ? 9.476 -2.465 -21.633 1.00 84.94 187 TYR A C 1
ATOM 1391 O O . TYR A 1 187 ? 9.339 -1.387 -22.181 1.00 84.94 187 TYR A O 1
ATOM 1399 N N . SER A 1 188 ? 8.947 -3.583 -22.133 1.00 82.12 188 SER A N 1
ATOM 1400 C CA . SER A 1 188 ? 8.261 -3.653 -23.427 1.00 82.12 188 SER A CA 1
ATOM 1401 C C . SER A 1 188 ? 6.817 -4.137 -23.250 1.00 82.12 188 SER A C 1
ATOM 1403 O O . SER A 1 188 ? 6.601 -5.065 -22.465 1.00 82.12 188 SER A O 1
ATOM 1405 N N . PRO A 1 189 ? 5.829 -3.559 -23.965 1.00 81.31 189 PRO A N 1
ATOM 1406 C CA . PRO A 1 189 ? 5.942 -2.506 -24.989 1.00 81.31 189 PRO A CA 1
ATOM 1407 C C . PRO A 1 189 ? 6.087 -1.080 -24.431 1.00 81.31 189 PRO A C 1
ATOM 1409 O O . PRO A 1 189 ? 6.172 -0.140 -25.211 1.00 81.31 189 PRO A O 1
ATOM 1412 N N . SER A 1 190 ? 6.060 -0.932 -23.110 1.00 80.88 190 SER A N 1
ATOM 1413 C CA . SER A 1 190 ? 6.282 0.317 -22.390 1.00 80.88 190 SER A CA 1
ATOM 1414 C C . SER A 1 190 ? 6.847 0.007 -21.006 1.00 80.88 190 SER A C 1
ATOM 1416 O O . SER A 1 190 ? 6.608 -1.073 -20.453 1.00 80.88 190 SER A O 1
ATOM 1418 N N . VAL A 1 191 ? 7.586 0.957 -20.429 1.00 82.19 191 VAL A N 1
ATOM 1419 C CA . VAL A 1 191 ? 8.148 0.803 -19.082 1.00 82.19 191 VAL A CA 1
ATOM 1420 C C . VAL A 1 191 ? 7.053 0.947 -18.026 1.00 82.19 191 VAL A C 1
ATOM 1422 O O . VAL A 1 191 ? 6.586 2.053 -17.751 1.00 82.19 191 VAL A O 1
ATOM 1425 N N . GLN A 1 192 ? 6.667 -0.168 -17.411 1.00 81.69 192 GLN A N 1
ATOM 1426 C CA . GLN A 1 192 ? 5.609 -0.222 -16.402 1.00 81.69 192 GLN A CA 1
ATOM 1427 C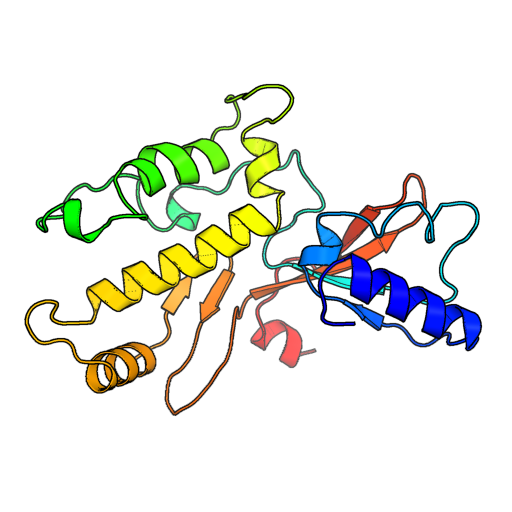 C . GLN A 1 192 ? 5.791 -1.402 -15.449 1.00 81.69 192 GLN A C 1
ATOM 1429 O O . GLN A 1 192 ? 6.427 -2.400 -15.786 1.00 81.69 192 GLN A O 1
ATOM 1434 N N . PHE A 1 193 ? 5.192 -1.324 -14.264 1.00 84.94 193 PHE A N 1
ATOM 1435 C CA . PHE A 1 193 ? 5.011 -2.513 -13.440 1.00 84.94 193 PHE A CA 1
ATOM 1436 C C . PHE A 1 193 ? 3.820 -3.319 -13.947 1.00 84.94 193 PHE A C 1
ATOM 1438 O O . PHE A 1 193 ? 2.757 -2.772 -14.222 1.00 84.94 193 PHE A O 1
ATOM 1445 N N . SER A 1 194 ? 3.998 -4.630 -14.048 1.00 84.44 194 SER A N 1
ATOM 1446 C CA . SER A 1 194 ? 2.948 -5.565 -14.432 1.00 84.44 194 SER A CA 1
ATOM 1447 C C . SER A 1 194 ? 2.837 -6.678 -13.401 1.00 84.44 194 SER A C 1
ATOM 1449 O O . SER A 1 194 ? 3.845 -7.145 -12.862 1.00 84.44 194 SER A O 1
ATOM 1451 N N . LYS A 1 195 ? 1.603 -7.086 -13.117 1.00 87.56 195 LYS A N 1
ATOM 1452 C CA . LYS A 1 195 ? 1.275 -8.185 -12.212 1.00 87.56 195 LYS A CA 1
ATOM 1453 C C . LYS A 1 195 ? 1.890 -9.505 -12.682 1.00 87.56 195 LYS A C 1
ATOM 1455 O O . LYS A 1 195 ? 1.670 -9.940 -13.809 1.00 87.56 195 LYS A O 1
ATOM 1460 N N . ILE A 1 196 ? 2.630 -10.162 -11.788 1.00 90.19 196 ILE A N 1
ATOM 1461 C CA . ILE A 1 196 ? 3.185 -11.512 -11.988 1.00 90.19 196 ILE A CA 1
ATOM 1462 C C . ILE A 1 196 ? 2.474 -12.525 -11.094 1.00 90.19 196 ILE A C 1
ATOM 1464 O O . ILE A 1 196 ? 2.166 -13.630 -11.533 1.00 90.19 196 ILE A O 1
ATOM 1468 N N . ILE A 1 197 ? 2.194 -12.139 -9.848 1.00 89.19 197 ILE A N 1
ATOM 1469 C CA . ILE A 1 197 ? 1.395 -12.920 -8.902 1.00 89.19 197 ILE A CA 1
ATOM 1470 C C . ILE A 1 197 ? 0.238 -12.034 -8.456 1.00 89.19 197 ILE A C 1
ATOM 1472 O O . ILE A 1 197 ? 0.453 -10.880 -8.080 1.00 89.19 197 ILE A O 1
ATOM 1476 N N . GLY A 1 198 ? -0.983 -12.568 -8.531 1.00 86.94 198 GLY A N 1
ATOM 1477 C CA . GLY A 1 198 ? -2.175 -11.897 -8.017 1.00 86.94 198 GLY A CA 1
ATOM 1478 C C . GLY A 1 198 ? -2.149 -11.752 -6.496 1.00 86.94 198 GLY A C 1
ATOM 1479 O O . GLY A 1 198 ? -1.189 -12.145 -5.839 1.00 86.94 198 GLY A O 1
ATOM 1480 N N . LEU A 1 199 ? -3.219 -11.190 -5.938 1.00 86.31 199 LEU A N 1
ATOM 1481 C CA . LEU A 1 199 ? -3.368 -11.070 -4.490 1.00 86.31 199 LEU A CA 1
ATOM 1482 C C . LEU A 1 199 ? -3.353 -12.459 -3.841 1.00 86.31 199 LEU A C 1
ATOM 1484 O O . LEU A 1 199 ? -4.226 -13.287 -4.101 1.00 86.31 199 LEU A O 1
ATOM 1488 N N . GLU A 1 200 ? -2.368 -12.696 -2.982 1.00 89.38 200 GLU A N 1
ATOM 1489 C CA . GLU A 1 200 ? -2.244 -13.911 -2.188 1.00 89.38 200 GLU A CA 1
ATOM 1490 C C . GLU A 1 200 ? -2.063 -13.551 -0.714 1.00 89.38 200 GLU A C 1
ATOM 1492 O O . GLU A 1 200 ? -1.353 -12.607 -0.362 1.00 89.38 200 GLU A O 1
ATOM 1497 N N . SER A 1 201 ? -2.705 -14.323 0.163 1.00 89.12 201 SER A N 1
ATOM 1498 C CA . SER A 1 201 ? -2.465 -14.217 1.603 1.00 89.12 201 SER A CA 1
ATOM 1499 C C . SER A 1 201 ? -1.063 -14.709 1.963 1.00 89.12 201 SER A C 1
ATOM 1501 O O . SER A 1 201 ? -0.543 -15.630 1.325 1.00 89.12 201 SER A O 1
ATOM 1503 N N . ILE A 1 202 ? -0.501 -14.190 3.051 1.00 85.81 202 ILE A N 1
ATOM 1504 C CA . ILE A 1 202 ? 0.787 -14.631 3.594 1.00 85.81 202 ILE A CA 1
ATOM 1505 C C . ILE A 1 202 ? 0.846 -16.148 3.846 1.00 85.81 202 ILE A C 1
ATOM 1507 O O . ILE A 1 202 ? 1.892 -16.759 3.638 1.00 85.81 202 ILE A O 1
ATOM 1511 N N . ASP A 1 203 ? -0.269 -16.775 4.224 1.00 89.31 203 ASP A N 1
ATOM 1512 C CA . ASP A 1 203 ? -0.335 -18.218 4.474 1.00 89.31 203 ASP A CA 1
ATOM 1513 C C . ASP A 1 203 ? -0.237 -19.035 3.183 1.00 89.31 203 ASP A C 1
ATOM 1515 O O . ASP A 1 203 ? 0.497 -20.021 3.126 1.00 89.31 203 ASP A O 1
ATOM 1519 N N . VAL A 1 204 ? -0.902 -18.581 2.115 1.00 89.62 204 VAL A N 1
ATOM 1520 C CA . VAL A 1 204 ? -0.770 -19.172 0.771 1.00 89.62 204 VAL A CA 1
ATOM 1521 C C . VAL A 1 204 ? 0.671 -19.071 0.277 1.00 89.62 204 VAL A C 1
ATOM 1523 O O . VAL A 1 204 ? 1.193 -20.038 -0.274 1.00 89.62 204 VAL A O 1
ATOM 1526 N N . VAL A 1 205 ? 1.334 -17.934 0.504 1.00 86.50 205 VAL A N 1
ATOM 1527 C CA . VAL A 1 205 ? 2.739 -17.747 0.118 1.00 86.50 205 VAL A CA 1
ATOM 1528 C C . VAL A 1 205 ? 3.661 -18.675 0.915 1.00 86.50 205 VAL A C 1
ATOM 1530 O O . VAL A 1 205 ? 4.539 -19.301 0.330 1.00 86.50 205 VAL A O 1
ATOM 1533 N N . ARG A 1 206 ? 3.457 -18.803 2.233 1.00 86.38 206 ARG A N 1
ATOM 1534 C CA . ARG A 1 206 ? 4.270 -19.661 3.120 1.00 86.38 206 ARG A CA 1
ATOM 1535 C C . ARG A 1 206 ? 4.125 -21.158 2.847 1.00 86.38 206 ARG A C 1
ATOM 1537 O O . ARG A 1 206 ? 4.987 -21.925 3.262 1.00 86.38 206 ARG A O 1
ATOM 1544 N N . ALA A 1 207 ? 3.036 -21.575 2.208 1.00 90.62 207 ALA A N 1
ATOM 1545 C CA . ALA A 1 207 ? 2.767 -22.976 1.899 1.00 90.62 207 ALA A CA 1
ATOM 1546 C C . ALA A 1 207 ? 3.447 -23.481 0.608 1.00 90.62 207 ALA A C 1
ATOM 1548 O O . ALA A 1 207 ? 3.336 -24.670 0.304 1.00 90.62 207 ALA A O 1
ATOM 1549 N N . LYS A 1 208 ? 4.103 -22.600 -0.157 1.00 85.88 208 LYS A N 1
ATOM 1550 C CA . LYS A 1 208 ? 4.827 -22.921 -1.399 1.00 85.88 208 LYS A CA 1
ATOM 1551 C C . LYS A 1 208 ? 6.285 -23.281 -1.123 1.00 85.88 208 LYS A C 1
ATOM 1553 O O . LYS A 1 208 ? 6.784 -24.188 -1.825 1.00 85.88 208 LYS A O 1
#

Nearest PDB structures (foldseek):
  5x2n-assembly1_B  TM=4.121E-01  e=1.744E-03  Oryzias latipes
  5x2p-assembly2_D  TM=4.006E-01  e=6.663E-03  Oryzias latipes
  3euc-assembly1_A  TM=2.182E-01  e=1.706E+00  Cupriavidus pinatubonensis JMP134
  5t95-assembly1_A  TM=2.843E-01  e=6.133E+00  Glycine max

pLDDT: mean 78.28, std 12.21, range [46.97, 95.12]